Protein AF-A0A7W1AHQ3-F1 (afdb_monomer)

Sequence (186 aa):
MSALDTSSEERIEADLRAVEYELRADGRLAFATCEALRSDARFAGLEPALRFLRCTVFAADPDTPALPRRRRVQACRLMLLSLGAHTPAPRWTVLEIEQLVESAMAIAGAELSDLAQAQFALLGETTANITAAQESFLRELGRQIADKRRLGHSAEDFVWIAVRLADPLPTTSAQAFFAAHTLPPQ

Secondary structure (DSSP, 8-state):
--HHHHHHHHHHHHHHHHHHHHHHHHSS--HHHHHHHHT-GGGTT-HHHHHHTT---PPPPTTPPPPPHHHHHHHHHHHHHHTTTTSSS----HHHHHHHHHHHHTSTT--HHHHHHHHHHHHHH--SPPPHHHHHHHHHHHHHHHHHHHTT--SGGGHHHHHHHHSSSPPPHHHHHHHHHHSPP-

pLDDT: mean 87.11, std 10.53, range [49.38, 98.0]

Mean predicted aligned error: 5.71 Å

Foldseek 3Di:
DDPVVVVLVVVVVVLLVVLLVCLLVPLADDLVSLVVLQVDPSCQLLQLLSVLSVRDHDDHDPPDAADDLVVLLSSLLSSCSSQVLLHLAGNDDLVNLVSSQVSSVSRRNHDLLSNVVSSLVSQQVDQDDHDPNSLVVLLSNLQVLQVVCVVPNDLVSCVVLVVVVVDPPDGHPSSVSSCVSNHDDD

Nearest PDB structures (foldseek):
  3woz-assembly1_A  TM=2.871E-01  e=1.950E+00  Mus musculus
  6ux2-assembly1_A  TM=1.573E-01  e=7.210E+00  Homo sapiens

Solvent-accessible surface area (backbone atoms only — not comparable to full-atom values): 10375 Å² total; per-residue (Å²): 141,58,78,70,59,57,56,52,51,54,48,52,50,53,53,53,48,53,53,45,52,41,18,70,74,68,35,46,69,54,71,68,58,37,53,55,55,67,73,35,76,90,50,68,46,41,35,37,42,40,42,73,60,66,27,90,61,69,83,71,64,88,83,46,68,62,50,59,65,71,58,51,19,50,45,32,32,47,53,39,29,42,29,28,65,79,44,68,65,42,58,80,51,73,66,56,50,51,52,48,54,52,24,46,57,62,23,32,70,49,52,79,44,31,47,53,50,23,52,44,52,48,31,66,74,46,88,70,82,76,35,74,56,32,50,53,50,39,45,53,52,15,42,53,52,36,54,54,31,76,76,76,49,67,73,73,66,50,48,64,57,60,54,54,70,69,40,92,63,88,74,36,73,52,34,55,56,35,46,67,38,45,47,76,87,129

Structure (mmCIF, N/CA/C/O backbone):
data_AF-A0A7W1AHQ3-F1
#
_entry.id   AF-A0A7W1AHQ3-F1
#
loop_
_atom_site.group_PDB
_atom_site.id
_atom_site.type_symbol
_atom_site.label_atom_id
_atom_s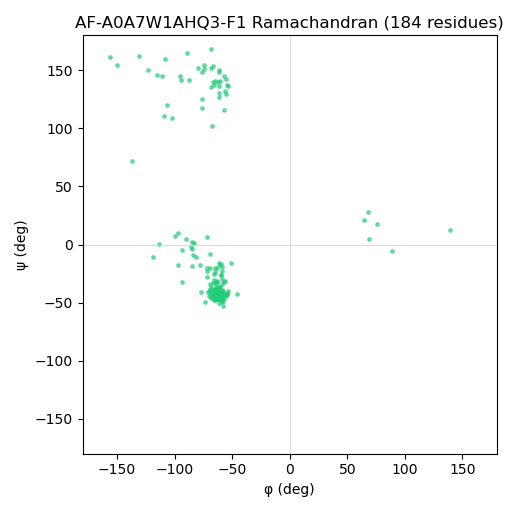ite.label_alt_id
_atom_site.label_comp_id
_atom_site.label_asym_id
_atom_site.label_entity_id
_atom_site.label_seq_id
_atom_site.pdbx_PDB_ins_code
_atom_site.Cartn_x
_atom_site.Cartn_y
_atom_site.Cartn_z
_atom_site.occupancy
_atom_site.B_iso_or_equiv
_atom_site.auth_seq_id
_atom_site.auth_comp_id
_atom_site.auth_asym_id
_atom_site.auth_atom_id
_atom_site.pdbx_PDB_model_num
ATOM 1 N N . MET A 1 1 ? 1.841 11.154 -30.915 1.00 50.03 1 MET A N 1
ATOM 2 C CA . MET A 1 1 ? 1.738 10.443 -29.623 1.00 50.03 1 MET A CA 1
ATOM 3 C C . MET A 1 1 ? 0.447 9.659 -29.672 1.00 50.03 1 MET A C 1
ATOM 5 O O . MET A 1 1 ? -0.594 10.251 -29.913 1.00 50.03 1 MET A O 1
ATOM 9 N N . SER A 1 2 ? 0.587 8.342 -29.757 1.00 49.38 2 SER A N 1
ATOM 10 C CA . SER A 1 2 ? -0.193 7.464 -30.638 1.00 49.38 2 SER A CA 1
ATOM 11 C C . SER A 1 2 ? -1.139 6.584 -29.827 1.00 49.38 2 SER A C 1
ATOM 13 O O . SER A 1 2 ? -0.747 6.125 -28.762 1.00 49.38 2 SER A O 1
ATOM 15 N N . ALA A 1 3 ? -2.334 6.291 -30.345 1.00 55.62 3 ALA A N 1
ATOM 16 C CA . ALA A 1 3 ? -3.357 5.439 -29.719 1.00 55.62 3 ALA A CA 1
ATOM 17 C C . ALA A 1 3 ? -2.857 4.051 -29.237 1.00 55.62 3 ALA A C 1
ATOM 19 O O . ALA A 1 3 ? -3.516 3.393 -28.438 1.00 55.62 3 ALA A O 1
ATOM 20 N N . LEU A 1 4 ? -1.678 3.619 -29.700 1.00 55.50 4 LEU A N 1
ATOM 21 C CA . LEU A 1 4 ? -0.968 2.422 -29.238 1.00 55.50 4 LEU A CA 1
ATOM 22 C C . LEU A 1 4 ? -0.482 2.511 -27.778 1.00 55.50 4 LEU A C 1
ATOM 24 O O . LEU A 1 4 ? -0.420 1.487 -27.105 1.00 55.50 4 LEU A O 1
ATOM 28 N N . ASP A 1 5 ? -0.159 3.708 -27.288 1.00 61.53 5 ASP A N 1
ATOM 29 C CA . ASP A 1 5 ? 0.365 3.920 -25.930 1.00 61.53 5 ASP A CA 1
ATOM 30 C C . ASP A 1 5 ? -0.762 3.831 -24.885 1.00 61.53 5 ASP A C 1
ATOM 32 O O . ASP A 1 5 ? -0.660 3.127 -23.882 1.00 61.53 5 ASP A O 1
ATOM 36 N N . THR A 1 6 ? -1.921 4.414 -25.209 1.00 66.50 6 THR A N 1
ATOM 37 C CA . THR A 1 6 ? -3.134 4.377 -24.375 1.00 66.50 6 THR A CA 1
ATOM 38 C C . THR A 1 6 ? -3.642 2.951 -24.157 1.00 66.50 6 THR A C 1
ATOM 40 O O . THR A 1 6 ? -3.976 2.578 -23.036 1.00 66.50 6 THR A O 1
ATOM 43 N N . SER A 1 7 ? -3.618 2.110 -25.197 1.00 75.88 7 SER A N 1
ATOM 44 C CA . SER A 1 7 ? -4.029 0.704 -25.080 1.00 75.88 7 SER A CA 1
ATOM 45 C C . SER A 1 7 ? -3.105 -0.109 -24.163 1.00 75.88 7 SER A C 1
ATOM 47 O O . SER A 1 7 ? -3.558 -1.028 -23.480 1.00 75.88 7 SER A O 1
ATOM 49 N N . SER A 1 8 ? -1.811 0.218 -24.118 1.00 79.06 8 SER A N 1
ATOM 50 C CA . SER A 1 8 ? -0.860 -0.445 -23.220 1.00 79.06 8 SER A CA 1
ATOM 51 C C . SER A 1 8 ? -1.112 -0.060 -21.761 1.00 79.06 8 SER A C 1
ATOM 53 O O . SER A 1 8 ? -1.159 -0.937 -20.894 1.00 79.06 8 SER A O 1
ATOM 55 N N . GLU A 1 9 ? -1.341 1.228 -21.491 1.00 80.25 9 GLU A N 1
ATOM 56 C CA . GLU A 1 9 ? -1.636 1.728 -20.144 1.00 80.25 9 GLU A CA 1
ATOM 57 C C . GLU A 1 9 ? -2.961 1.196 -19.594 1.00 80.25 9 GLU A C 1
ATOM 59 O O . GLU A 1 9 ? -2.995 0.708 -18.465 1.00 80.25 9 GLU A O 1
ATOM 64 N N . GLU A 1 10 ? -4.026 1.195 -20.397 1.00 84.19 10 GLU A N 1
ATOM 65 C CA . GLU A 1 10 ? -5.325 0.634 -20.006 1.00 84.19 10 GLU A CA 1
ATOM 66 C C . GLU A 1 10 ? -5.220 -0.849 -19.636 1.00 84.19 10 GLU A C 1
ATOM 68 O O . GLU A 1 10 ? -5.830 -1.301 -18.664 1.00 84.19 10 GLU A O 1
ATOM 73 N N . ARG A 1 11 ? -4.402 -1.610 -20.372 1.00 86.12 11 ARG A N 1
ATOM 74 C CA . ARG A 1 11 ? -4.152 -3.021 -20.062 1.00 86.12 11 ARG A CA 1
ATOM 75 C C . ARG A 1 11 ? -3.390 -3.183 -18.751 1.00 86.12 11 ARG A C 1
ATOM 77 O O . ARG A 1 11 ? -3.770 -4.028 -17.954 1.00 86.12 11 ARG A O 1
ATOM 84 N N . ILE A 1 12 ? -2.361 -2.371 -18.502 1.00 86.00 12 ILE A N 1
ATOM 85 C CA . ILE A 1 12 ? -1.621 -2.400 -17.226 1.00 86.00 12 ILE A CA 1
ATOM 86 C C . ILE A 1 12 ? -2.562 -2.080 -16.061 1.00 86.00 12 ILE A C 1
ATOM 88 O O . ILE A 1 12 ? -2.511 -2.735 -15.025 1.00 86.00 12 ILE A O 1
ATOM 92 N N . GLU A 1 13 ? -3.447 -1.097 -16.221 1.00 86.50 13 GLU A N 1
ATOM 93 C CA . GLU A 1 13 ? -4.438 -0.774 -15.197 1.00 86.50 13 GLU A CA 1
ATOM 94 C C . GLU A 1 13 ? -5.419 -1.917 -14.946 1.00 86.50 13 GLU A C 1
ATOM 96 O O . GLU A 1 13 ? -5.738 -2.197 -13.791 1.00 86.50 13 GLU A O 1
ATOM 101 N N . ALA A 1 14 ? -5.900 -2.574 -16.002 1.00 88.38 14 ALA A N 1
ATOM 102 C CA . ALA A 1 14 ? -6.777 -3.731 -15.874 1.00 88.38 14 ALA A CA 1
ATOM 103 C C . ALA A 1 14 ? -6.083 -4.878 -15.121 1.00 88.38 14 ALA A C 1
ATOM 105 O O . ALA A 1 14 ? -6.665 -5.434 -14.188 1.00 88.38 14 ALA A O 1
ATOM 106 N N . ASP A 1 15 ? -4.823 -5.163 -15.460 1.00 90.31 15 ASP A N 1
ATOM 107 C CA . ASP A 1 15 ? -4.014 -6.183 -14.792 1.00 90.31 15 ASP A CA 1
ATOM 108 C C . ASP A 1 15 ? -3.813 -5.832 -13.306 1.00 90.31 15 ASP A C 1
ATOM 110 O O . ASP A 1 15 ? -4.085 -6.647 -12.427 1.00 90.31 15 ASP A O 1
ATOM 114 N N . LEU A 1 16 ? -3.448 -4.584 -12.985 1.00 90.62 16 LEU A N 1
ATOM 115 C CA . LEU A 1 16 ? -3.286 -4.123 -11.598 1.00 90.62 16 LEU A CA 1
ATOM 116 C C . LEU A 1 16 ? -4.594 -4.166 -10.793 1.00 90.62 16 LEU A C 1
ATOM 118 O O . LEU A 1 16 ? -4.555 -4.413 -9.587 1.00 90.62 16 LEU A O 1
ATOM 122 N N . ARG A 1 17 ? -5.753 -3.954 -11.429 1.00 92.31 17 ARG A N 1
ATOM 123 C CA . ARG A 1 17 ? -7.063 -4.122 -10.777 1.00 92.31 17 ARG A CA 1
ATOM 124 C C . ARG A 1 17 ? -7.366 -5.585 -10.473 1.00 92.31 17 ARG A C 1
ATOM 126 O O . ARG A 1 17 ? -7.921 -5.863 -9.413 1.00 92.31 17 ARG A O 1
ATOM 133 N N . ALA A 1 18 ? -7.004 -6.508 -11.363 1.00 92.75 18 ALA A N 1
ATOM 134 C CA . ALA A 1 18 ? -7.156 -7.940 -11.112 1.00 92.75 18 ALA A CA 1
ATOM 135 C C . ALA A 1 18 ? -6.288 -8.390 -9.925 1.00 92.75 18 ALA A C 1
ATOM 137 O O . ALA A 1 18 ? -6.771 -9.084 -9.033 1.00 92.75 18 ALA A O 1
ATOM 138 N N . VAL A 1 19 ? -5.046 -7.903 -9.860 1.00 95.50 19 VAL A N 1
ATOM 139 C CA . VAL A 1 19 ? -4.131 -8.128 -8.728 1.00 95.50 19 VAL A CA 1
ATOM 140 C C . VAL A 1 19 ? -4.705 -7.549 -7.430 1.00 95.50 19 VAL A C 1
ATOM 142 O O . VAL A 1 19 ? -4.710 -8.215 -6.398 1.00 95.50 19 VAL A O 1
ATOM 145 N N . GLU A 1 20 ? -5.235 -6.323 -7.464 1.00 96.81 20 GLU A N 1
ATOM 146 C CA . GLU A 1 20 ? -5.893 -5.713 -6.304 1.00 96.81 20 GLU A CA 1
ATOM 147 C C . GLU A 1 20 ? -7.106 -6.529 -5.828 1.00 96.81 20 GLU A C 1
ATOM 149 O O . GLU A 1 20 ? -7.274 -6.723 -4.623 1.00 96.81 20 GLU A O 1
ATOM 154 N N . TYR A 1 21 ? -7.935 -7.024 -6.750 1.00 95.94 21 TYR A N 1
ATOM 155 C CA . TYR A 1 21 ? -9.083 -7.868 -6.417 1.00 95.94 21 TYR A CA 1
ATOM 156 C C . TYR A 1 21 ? -8.653 -9.138 -5.674 1.00 95.94 21 TYR A C 1
ATOM 158 O O . TYR A 1 21 ? -9.220 -9.474 -4.635 1.00 95.94 21 TYR A O 1
ATOM 166 N N . GLU A 1 22 ? -7.615 -9.806 -6.167 1.00 96.62 22 GLU A N 1
ATOM 167 C CA . GLU A 1 22 ? -7.076 -11.016 -5.554 1.00 96.62 22 GLU A CA 1
ATOM 168 C C . GLU A 1 22 ? -6.507 -10.756 -4.150 1.00 96.62 22 GLU A C 1
ATOM 170 O O . GLU A 1 22 ? -6.819 -11.475 -3.202 1.00 96.62 22 GLU A O 1
ATOM 175 N N . LEU A 1 23 ? -5.752 -9.668 -3.969 1.00 96.94 23 LEU A N 1
ATOM 176 C CA . LEU A 1 23 ? -5.223 -9.291 -2.654 1.00 96.94 23 LEU A CA 1
ATOM 177 C C . LEU A 1 23 ? -6.318 -8.944 -1.648 1.00 96.94 23 LEU A C 1
ATOM 179 O O . LEU A 1 23 ? -6.167 -9.226 -0.462 1.00 96.94 23 LEU A O 1
ATOM 183 N N . ARG A 1 24 ? -7.422 -8.345 -2.096 1.00 95.75 24 ARG A N 1
ATOM 184 C CA . ARG A 1 24 ? -8.580 -8.093 -1.230 1.00 95.75 24 ARG A CA 1
ATOM 185 C C . ARG A 1 24 ? -9.282 -9.381 -0.816 1.00 95.75 24 ARG A C 1
ATOM 187 O O . ARG A 1 24 ? -9.762 -9.465 0.309 1.00 95.75 24 ARG A O 1
ATOM 194 N N . ALA A 1 25 ? -9.354 -10.360 -1.714 1.00 94.81 25 ALA A N 1
ATOM 195 C CA . ALA A 1 25 ? -10.001 -11.635 -1.437 1.00 94.81 25 ALA A CA 1
ATOM 196 C C . ALA A 1 25 ? -9.160 -12.511 -0.494 1.00 94.81 25 ALA A C 1
ATOM 198 O O . ALA A 1 25 ? -9.668 -12.988 0.519 1.00 94.81 25 ALA A O 1
ATOM 199 N N . ASP A 1 26 ? -7.871 -12.681 -0.800 1.00 93.38 26 ASP A N 1
ATOM 200 C CA . ASP A 1 26 ? -7.034 -13.719 -0.187 1.00 93.38 26 ASP A CA 1
ATOM 201 C C . ASP A 1 26 ? -5.829 -13.179 0.601 1.00 93.38 26 ASP A C 1
ATOM 203 O O . ASP A 1 26 ? -5.151 -13.937 1.303 1.00 93.38 26 ASP A O 1
ATOM 207 N N . GLY A 1 27 ? -5.521 -11.882 0.493 1.00 92.50 27 GLY A N 1
ATOM 208 C CA . GLY A 1 27 ? -4.333 -11.265 1.103 1.00 92.50 27 GLY A CA 1
ATOM 209 C C . GLY A 1 27 ? -3.005 -11.706 0.477 1.00 92.50 27 GLY A C 1
ATOM 210 O O . GLY A 1 27 ? -1.937 -11.351 0.970 1.00 92.50 27 GLY A O 1
ATOM 211 N N . ARG A 1 28 ? -3.048 -12.500 -0.595 1.00 94.00 28 ARG A N 1
ATOM 212 C CA . ARG A 1 28 ? -1.882 -13.043 -1.299 1.00 94.00 28 ARG A CA 1
ATOM 213 C C . ARG A 1 28 ? -2.207 -13.231 -2.772 1.00 94.00 28 ARG A C 1
ATOM 215 O O . ARG A 1 28 ? -3.362 -13.444 -3.114 1.00 94.00 28 AR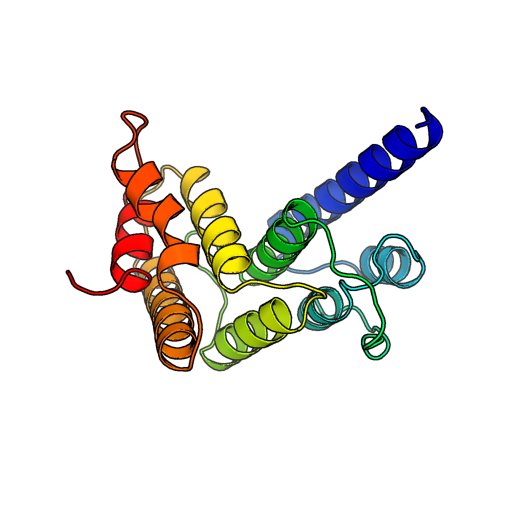G A O 1
ATOM 222 N N . LEU A 1 29 ? -1.179 -13.208 -3.610 1.00 94.94 29 LEU A N 1
ATOM 223 C CA . LEU A 1 29 ? -1.314 -13.523 -5.027 1.00 94.94 29 LEU A CA 1
ATOM 224 C C . LEU A 1 29 ? -1.172 -15.026 -5.262 1.00 94.94 29 LEU A C 1
ATOM 226 O O . LEU A 1 29 ? -0.337 -15.693 -4.643 1.00 94.94 29 LEU A O 1
ATOM 230 N N . ALA A 1 30 ? -1.967 -15.561 -6.180 1.00 94.50 30 ALA A N 1
ATOM 231 C CA . ALA A 1 30 ? -1.803 -16.894 -6.711 1.00 94.50 30 ALA A CA 1
ATOM 232 C C . ALA A 1 30 ? 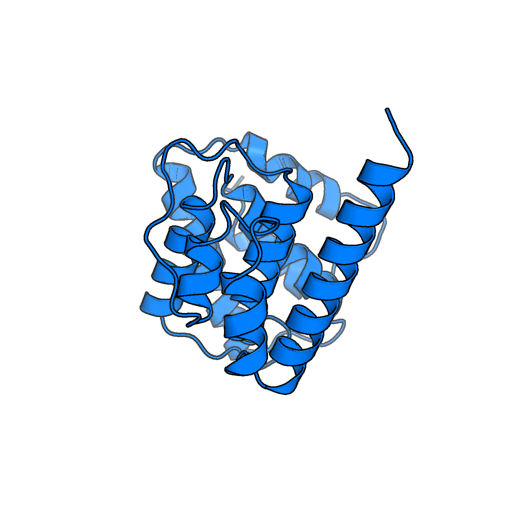-0.513 -16.973 -7.518 1.00 94.50 30 ALA A C 1
ATOM 234 O O . ALA A 1 30 ? -0.039 -16.010 -8.129 1.00 94.50 30 ALA A O 1
ATOM 235 N N . PHE A 1 31 ? 0.020 -18.189 -7.577 1.00 92.06 31 PHE A N 1
ATOM 236 C CA . PHE A 1 31 ? 1.210 -18.490 -8.356 1.00 92.06 31 PHE A CA 1
ATOM 237 C C . PHE A 1 31 ? 1.065 -18.058 -9.825 1.00 92.06 31 PHE A C 1
ATOM 239 O O . PHE A 1 31 ? 1.969 -17.432 -10.367 1.00 92.06 31 PHE A O 1
ATOM 246 N N . ALA A 1 32 ? -0.093 -18.318 -10.444 1.00 92.25 32 ALA A N 1
ATOM 247 C CA . ALA A 1 32 ? -0.358 -17.936 -11.832 1.00 92.25 32 ALA A CA 1
ATOM 248 C C . ALA A 1 32 ? -0.302 -16.413 -12.049 1.00 92.25 32 ALA A C 1
ATOM 250 O O . ALA A 1 32 ? 0.267 -15.960 -13.042 1.00 92.25 32 ALA A O 1
ATOM 251 N N . THR A 1 33 ? -0.831 -15.627 -11.106 1.00 93.81 33 THR A N 1
ATOM 252 C CA . THR A 1 33 ? -0.770 -14.160 -11.146 1.00 93.81 33 THR A CA 1
ATOM 253 C C . THR A 1 33 ? 0.674 -13.679 -11.036 1.00 93.81 33 THR A C 1
ATOM 255 O O . THR A 1 33 ? 1.121 -12.883 -11.859 1.00 93.81 33 THR A O 1
ATOM 258 N N . CYS A 1 34 ? 1.445 -14.211 -10.082 1.00 92.25 34 CYS A N 1
ATOM 259 C CA . CYS A 1 34 ? 2.864 -13.873 -9.949 1.00 92.25 34 CYS A CA 1
ATOM 260 C C . CYS A 1 34 ? 3.680 -14.226 -11.202 1.00 92.25 34 CYS A C 1
ATOM 262 O O . CYS A 1 34 ? 4.520 -13.432 -11.623 1.00 92.25 34 CYS A O 1
ATOM 264 N N . GLU A 1 35 ? 3.429 -15.382 -11.820 1.00 89.75 35 GLU A N 1
ATOM 265 C CA . GLU A 1 35 ? 4.107 -15.802 -13.051 1.00 89.75 35 GLU A CA 1
ATOM 266 C C . GLU A 1 35 ? 3.792 -14.886 -14.240 1.00 89.75 35 GLU A C 1
ATOM 268 O O . GLU A 1 35 ? 4.692 -14.544 -15.015 1.00 89.75 35 GLU A O 1
ATOM 273 N N . ALA A 1 36 ? 2.534 -14.451 -14.362 1.00 89.44 36 ALA A N 1
ATOM 274 C CA . ALA A 1 36 ? 2.109 -13.515 -15.397 1.00 89.44 36 ALA A CA 1
ATOM 275 C C . ALA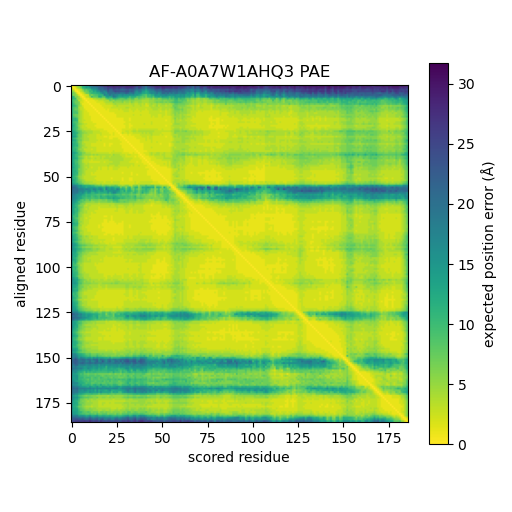 A 1 36 ? 2.783 -12.144 -15.228 1.00 89.44 36 ALA A C 1
ATOM 277 O O . ALA A 1 36 ? 3.349 -11.625 -16.187 1.00 89.44 36 ALA A O 1
ATOM 278 N N . LEU A 1 37 ? 2.793 -11.599 -14.005 1.00 89.12 37 LEU A N 1
ATOM 279 C CA . LEU A 1 37 ? 3.434 -10.313 -13.702 1.00 89.12 37 LEU A CA 1
ATOM 280 C C . LEU A 1 37 ? 4.951 -10.361 -13.926 1.00 89.12 37 LEU A C 1
ATOM 282 O O . LEU A 1 37 ? 5.519 -9.444 -14.511 1.00 89.12 37 LEU A O 1
ATOM 286 N N . ARG A 1 38 ? 5.606 -11.447 -13.496 1.00 84.69 38 ARG A N 1
ATOM 287 C CA . ARG A 1 38 ? 7.057 -11.657 -13.641 1.00 84.69 38 ARG A CA 1
ATOM 288 C C . ARG A 1 38 ? 7.513 -11.673 -15.095 1.00 84.69 38 ARG A C 1
ATOM 290 O O . ARG A 1 38 ? 8.626 -11.250 -15.394 1.00 84.69 38 ARG A O 1
ATOM 297 N N . SER A 1 39 ? 6.697 -12.238 -15.976 1.00 84.38 39 SER A N 1
ATOM 298 C CA . SER A 1 39 ? 7.065 -12.452 -17.379 1.00 84.38 39 SER A CA 1
ATOM 299 C C . SER A 1 39 ? 6.802 -11.225 -18.254 1.00 84.38 39 SER A C 1
ATOM 301 O O . SER A 1 39 ? 7.122 -11.237 -19.442 1.00 84.38 39 SER A O 1
ATOM 303 N N . ASP A 1 40 ? 6.213 -10.173 -17.686 1.00 87.88 40 ASP A N 1
ATOM 304 C CA . ASP A 1 40 ? 5.735 -9.019 -18.425 1.00 87.88 40 ASP A CA 1
ATOM 305 C C . ASP A 1 40 ? 6.596 -7.776 -18.160 1.00 87.88 40 ASP A C 1
ATOM 307 O O . ASP A 1 40 ? 6.566 -7.163 -17.092 1.00 87.88 40 ASP A O 1
ATOM 311 N N . ALA A 1 41 ? 7.339 -7.369 -19.192 1.00 86.81 41 ALA A N 1
ATOM 312 C CA . ALA A 1 41 ? 8.245 -6.223 -19.160 1.00 86.81 41 ALA A CA 1
ATOM 313 C C . ALA A 1 41 ? 7.551 -4.888 -18.827 1.00 86.81 41 ALA A C 1
ATOM 315 O O . ALA A 1 41 ? 8.218 -3.931 -18.439 1.00 86.81 41 ALA A O 1
ATOM 316 N N . ARG A 1 42 ? 6.217 -4.797 -18.937 1.00 86.94 42 ARG A N 1
ATOM 317 C CA . ARG A 1 42 ? 5.453 -3.595 -18.560 1.00 86.94 42 ARG A CA 1
ATOM 318 C C . ARG A 1 42 ? 5.519 -3.288 -17.060 1.00 86.94 42 ARG A C 1
ATOM 320 O O . ARG A 1 42 ? 5.262 -2.142 -16.679 1.00 86.94 42 ARG A O 1
ATOM 327 N N . PHE A 1 43 ? 5.859 -4.279 -16.233 1.00 87.62 43 PHE A N 1
ATOM 328 C CA . PHE A 1 43 ? 6.024 -4.145 -14.781 1.00 87.62 43 PHE A CA 1
ATOM 329 C C . PHE A 1 43 ? 7.485 -3.954 -14.345 1.00 87.62 43 PHE A C 1
ATOM 331 O O . PHE A 1 43 ? 7.759 -3.991 -13.146 1.00 87.62 43 PHE A O 1
ATOM 338 N N . ALA A 1 44 ? 8.409 -3.719 -15.285 1.00 88.00 44 ALA A N 1
ATOM 339 C CA . ALA A 1 44 ? 9.789 -3.374 -14.955 1.00 88.00 44 ALA A CA 1
ATOM 340 C C . ALA A 1 44 ? 9.845 -2.173 -13.989 1.00 88.00 44 ALA A C 1
ATOM 342 O O . ALA A 1 44 ? 9.096 -1.205 -14.145 1.00 88.00 44 ALA A O 1
ATOM 343 N N . GLY A 1 45 ? 10.702 -2.250 -12.971 1.00 88.44 45 GLY A N 1
ATOM 344 C CA . GLY A 1 45 ? 10.832 -1.253 -11.900 1.00 88.44 45 GLY A CA 1
ATOM 345 C C . GLY A 1 45 ? 9.915 -1.479 -10.695 1.00 88.44 45 GLY A C 1
ATOM 346 O O . GLY A 1 45 ? 10.025 -0.759 -9.699 1.00 88.44 45 GLY A O 1
ATOM 347 N N . LEU A 1 46 ? 9.009 -2.463 -10.763 1.00 90.81 46 LEU A N 1
ATOM 348 C CA . LEU A 1 46 ? 8.155 -2.889 -9.647 1.00 90.81 46 LEU A CA 1
ATOM 349 C C . LEU A 1 46 ? 8.669 -4.151 -8.944 1.00 90.81 46 LEU A C 1
ATOM 351 O O . LEU A 1 46 ? 7.993 -4.674 -8.057 1.00 90.81 46 LEU A O 1
ATOM 355 N N . GLU A 1 47 ? 9.860 -4.641 -9.286 1.00 91.81 47 GLU A N 1
ATOM 356 C CA . GLU A 1 47 ? 10.453 -5.849 -8.706 1.00 91.81 47 GLU A CA 1
ATOM 357 C C . GLU A 1 47 ? 10.503 -5.811 -7.170 1.00 91.81 47 GLU A C 1
ATOM 359 O O . GLU A 1 47 ? 10.195 -6.832 -6.554 1.00 91.81 47 GLU A O 1
ATOM 364 N N . PRO A 1 48 ? 10.826 -4.684 -6.501 1.00 93.44 48 PRO A N 1
ATOM 365 C CA . PRO A 1 48 ? 10.765 -4.618 -5.043 1.00 93.44 48 PRO A CA 1
ATOM 366 C C . PRO A 1 48 ? 9.367 -4.904 -4.488 1.00 93.44 48 PRO A C 1
ATOM 368 O O . PRO A 1 48 ? 9.228 -5.696 -3.556 1.00 93.44 48 PRO A O 1
ATOM 371 N N . ALA A 1 49 ? 8.327 -4.336 -5.104 1.00 94.44 49 ALA A N 1
ATOM 372 C CA . ALA A 1 49 ? 6.947 -4.571 -4.695 1.00 94.44 49 ALA A CA 1
ATOM 373 C C . ALA A 1 49 ? 6.506 -6.011 -4.978 1.00 94.44 49 ALA A C 1
ATOM 375 O O . ALA A 1 49 ? 5.914 -6.659 -4.119 1.00 94.44 49 ALA A O 1
ATOM 376 N N . LEU A 1 50 ? 6.846 -6.549 -6.151 1.00 93.00 50 LEU A N 1
ATOM 377 C CA . LEU A 1 50 ? 6.544 -7.937 -6.502 1.00 93.00 50 LEU A CA 1
ATOM 378 C C . LEU A 1 50 ? 7.242 -8.925 -5.555 1.00 93.00 50 LEU A C 1
ATOM 380 O O . LEU A 1 50 ? 6.633 -9.913 -5.147 1.00 93.00 50 LEU A O 1
ATOM 384 N N . ARG A 1 51 ? 8.479 -8.633 -5.138 1.00 93.06 51 ARG A N 1
ATOM 385 C CA . ARG A 1 51 ? 9.207 -9.428 -4.141 1.00 93.06 51 ARG A CA 1
ATOM 386 C C . ARG A 1 51 ? 8.522 -9.394 -2.779 1.00 93.06 51 ARG A C 1
ATOM 388 O O . ARG A 1 51 ? 8.369 -10.448 -2.166 1.00 93.06 51 ARG A O 1
ATOM 395 N N . PHE A 1 52 ? 8.084 -8.219 -2.323 1.00 94.94 52 PHE A N 1
ATOM 396 C CA . PHE A 1 52 ? 7.310 -8.084 -1.085 1.00 94.94 52 PHE A CA 1
ATOM 397 C C . PHE A 1 52 ? 6.016 -8.912 -1.139 1.00 94.94 52 PHE A C 1
ATOM 399 O O . PHE A 1 52 ? 5.692 -9.643 -0.204 1.00 94.94 52 PHE A O 1
ATOM 406 N N . LEU A 1 53 ? 5.336 -8.893 -2.288 1.00 94.81 53 LEU A N 1
ATOM 407 C CA . LEU A 1 53 ? 4.144 -9.699 -2.578 1.00 94.81 53 LEU A CA 1
ATOM 408 C C . LEU A 1 53 ? 4.440 -11.1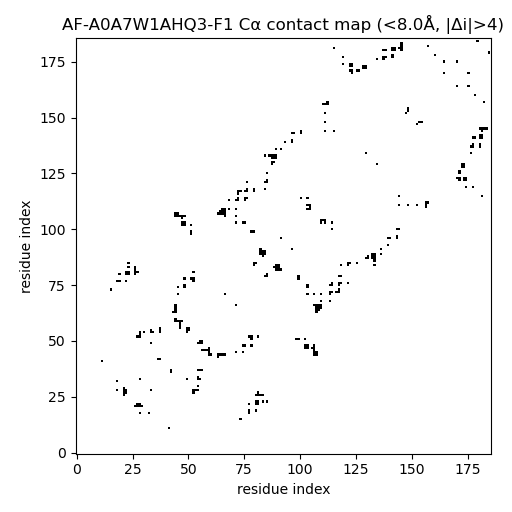98 -2.776 1.00 94.81 53 LEU A C 1
ATOM 410 O O . LEU A 1 53 ? 3.535 -11.968 -3.098 1.00 94.81 53 LEU A O 1
ATOM 414 N N . ARG A 1 54 ? 5.687 -11.629 -2.540 1.00 93.06 54 ARG A N 1
ATOM 415 C CA . ARG A 1 54 ? 6.175 -13.014 -2.638 1.00 93.06 54 ARG A CA 1
ATOM 416 C C . ARG A 1 54 ? 6.134 -13.596 -4.050 1.00 93.06 54 ARG A C 1
ATOM 418 O O . ARG A 1 54 ? 6.197 -14.815 -4.210 1.00 93.06 54 ARG A O 1
ATOM 425 N N . CYS A 1 55 ? 6.104 -12.749 -5.073 1.00 90.69 55 CYS A N 1
ATOM 426 C CA . CYS A 1 55 ? 6.415 -13.180 -6.423 1.00 90.69 55 CYS A CA 1
ATOM 427 C C . CYS A 1 55 ? 7.934 -13.347 -6.540 1.00 90.69 55 CYS A C 1
ATOM 429 O O . CYS A 1 55 ? 8.707 -12.436 -6.233 1.00 90.69 55 CYS A O 1
ATOM 431 N N . THR A 1 56 ? 8.388 -14.524 -6.964 1.00 80.69 56 THR A N 1
ATOM 432 C CA . THR A 1 56 ? 9.810 -14.785 -7.202 1.00 80.69 56 THR A CA 1
ATOM 433 C C . THR A 1 56 ? 10.285 -13.956 -8.390 1.00 80.69 56 THR A C 1
ATOM 435 O O . THR A 1 56 ? 10.020 -14.308 -9.535 1.00 80.69 56 THR A O 1
ATOM 438 N N . VAL A 1 57 ? 10.975 -12.849 -8.126 1.00 77.06 57 VAL A N 1
ATOM 439 C CA . VAL A 1 57 ? 11.492 -11.934 -9.154 1.00 77.06 57 VAL A CA 1
ATOM 440 C C . VAL A 1 57 ? 13.000 -11.752 -9.023 1.00 77.06 57 VAL A C 1
ATOM 442 O O . VAL A 1 57 ? 13.559 -11.833 -7.924 1.00 77.06 57 VAL A O 1
ATOM 445 N N . PHE A 1 58 ? 13.660 -11.498 -10.154 1.00 64.81 58 PHE A N 1
ATOM 446 C CA . PHE A 1 58 ? 15.086 -11.172 -10.195 1.00 64.81 58 PHE A CA 1
ATOM 447 C C . PHE A 1 58 ? 15.358 -9.798 -9.556 1.00 64.81 58 PHE A C 1
ATOM 449 O O . PHE A 1 58 ? 14.433 -9.066 -9.193 1.00 64.81 58 PHE A O 1
ATOM 456 N N . ALA A 1 59 ? 16.633 -9.488 -9.306 1.00 66.12 59 ALA A N 1
ATOM 457 C CA . ALA A 1 59 ? 17.031 -8.209 -8.721 1.00 66.12 59 ALA A CA 1
ATOM 458 C C . ALA A 1 59 ? 16.539 -7.039 -9.590 1.00 66.12 59 ALA A C 1
ATOM 460 O O . ALA A 1 59 ? 16.486 -7.165 -10.811 1.00 66.12 59 ALA A O 1
ATOM 461 N N . ALA A 1 60 ? 16.166 -5.930 -8.945 1.00 68.31 60 ALA A N 1
ATOM 462 C CA . ALA A 1 60 ? 15.800 -4.711 -9.659 1.00 68.31 60 ALA A CA 1
ATOM 463 C C . ALA A 1 60 ? 17.007 -4.227 -10.474 1.00 68.31 60 ALA A C 1
ATOM 465 O O . ALA A 1 60 ? 18.130 -4.236 -9.963 1.00 68.31 60 ALA A O 1
ATOM 466 N N . ASP A 1 61 ? 16.774 -3.824 -11.720 1.00 76.06 61 ASP A N 1
ATOM 467 C CA . ASP A 1 61 ? 17.805 -3.194 -12.538 1.00 76.06 61 ASP A CA 1
ATOM 468 C C . ASP A 1 61 ? 17.982 -1.737 -12.061 1.00 76.06 61 ASP A C 1
ATOM 470 O O . ASP A 1 61 ? 17.012 -0.969 -12.114 1.00 76.06 61 ASP A O 1
ATOM 474 N N . PRO A 1 62 ? 19.171 -1.346 -11.555 1.00 69.88 62 PRO A N 1
ATOM 475 C CA . PRO A 1 62 ? 19.415 0.005 -11.049 1.00 69.88 62 PRO A CA 1
ATOM 476 C C . PRO A 1 62 ? 19.278 1.089 -12.126 1.00 69.88 62 PRO A C 1
ATOM 478 O O . PRO A 1 62 ? 19.047 2.244 -11.775 1.00 69.88 62 PRO A O 1
ATOM 481 N N . ASP A 1 63 ? 19.369 0.726 -13.408 1.00 80.94 63 ASP A N 1
ATOM 482 C CA . ASP A 1 63 ? 19.232 1.649 -14.536 1.00 80.94 63 ASP A CA 1
ATOM 483 C C . ASP A 1 63 ? 17.775 1.776 -15.023 1.00 80.94 63 ASP A C 1
ATOM 485 O O . ASP A 1 63 ? 17.492 2.466 -16.008 1.00 80.94 63 ASP A O 1
ATOM 489 N N . THR A 1 64 ? 16.819 1.144 -14.326 1.00 82.75 64 THR A N 1
ATOM 490 C CA . THR A 1 64 ? 15.395 1.259 -14.660 1.00 82.75 64 THR A CA 1
ATOM 491 C C . THR A 1 64 ? 14.935 2.715 -14.528 1.00 82.75 64 THR A C 1
ATOM 493 O O . THR A 1 64 ? 15.094 3.320 -13.462 1.00 82.75 64 THR A O 1
ATOM 496 N N . PRO A 1 65 ? 14.311 3.301 -15.568 1.00 87.06 65 PRO A N 1
ATOM 497 C CA . PRO A 1 65 ? 13.814 4.667 -15.497 1.00 87.06 65 PRO A CA 1
ATOM 498 C C . PRO A 1 65 ? 12.742 4.819 -14.413 1.00 87.06 65 PRO A C 1
ATOM 500 O O . PRO A 1 65 ? 11.970 3.901 -14.130 1.00 87.06 65 PRO A O 1
ATOM 503 N N . ALA A 1 66 ? 12.664 6.020 -13.836 1.00 89.62 66 ALA A N 1
ATOM 504 C CA . ALA A 1 66 ? 11.670 6.345 -12.823 1.00 89.62 66 ALA A CA 1
ATOM 505 C C . ALA A 1 66 ? 10.246 6.070 -13.330 1.00 89.62 66 ALA A C 1
ATOM 507 O O . ALA A 1 66 ? 9.838 6.545 -14.394 1.00 89.62 66 ALA A O 1
ATOM 508 N N . LEU A 1 67 ? 9.471 5.332 -12.536 1.00 90.75 67 LEU A N 1
ATOM 509 C CA . LEU A 1 67 ? 8.087 5.034 -12.870 1.00 90.75 67 LEU A CA 1
ATOM 510 C C . LEU A 1 67 ? 7.191 6.255 -12.623 1.00 90.75 67 LEU A C 1
ATOM 512 O O . LEU A 1 67 ? 7.419 7.005 -11.666 1.00 90.75 67 LEU A O 1
ATOM 516 N N . PRO A 1 68 ? 6.113 6.434 -13.412 1.00 92.06 68 PRO A N 1
ATOM 517 C CA . PRO A 1 68 ? 5.105 7.446 -13.127 1.00 92.06 68 PRO A CA 1
ATOM 518 C C . PRO A 1 68 ? 4.549 7.288 -11.708 1.00 92.06 68 PRO A C 1
ATOM 520 O O . PRO A 1 68 ? 4.208 6.174 -11.299 1.00 92.06 68 PRO A O 1
ATOM 523 N N . ARG A 1 69 ? 4.377 8.404 -10.984 1.00 92.25 69 ARG A N 1
ATOM 524 C CA . ARG A 1 69 ? 3.886 8.434 -9.590 1.00 92.25 69 ARG A CA 1
ATOM 525 C C . ARG A 1 69 ? 2.661 7.548 -9.366 1.00 92.25 69 ARG A C 1
ATOM 527 O O . ARG A 1 69 ? 2.612 6.781 -8.412 1.00 92.25 69 ARG A O 1
ATOM 534 N N . ARG A 1 70 ? 1.701 7.576 -10.297 1.00 92.25 70 ARG A N 1
ATOM 535 C CA . ARG A 1 70 ? 0.490 6.744 -10.247 1.00 92.25 70 ARG A CA 1
ATOM 536 C C . ARG A 1 70 ? 0.796 5.245 -10.117 1.00 92.25 70 ARG A C 1
ATOM 538 O O . ARG A 1 70 ? 0.137 4.570 -9.333 1.00 92.25 70 ARG A O 1
ATOM 545 N N . ARG A 1 71 ? 1.798 4.726 -10.839 1.00 92.06 71 ARG A N 1
ATOM 546 C CA . ARG A 1 71 ? 2.205 3.312 -10.749 1.00 92.06 71 ARG A CA 1
ATOM 547 C C . ARG A 1 71 ? 2.883 3.003 -9.419 1.00 92.06 71 ARG A C 1
ATOM 549 O O . ARG A 1 71 ? 2.600 1.963 -8.836 1.00 92.06 71 ARG A O 1
ATOM 556 N N . ARG A 1 72 ? 3.721 3.911 -8.914 1.00 94.50 72 ARG A N 1
ATOM 557 C CA . ARG A 1 72 ? 4.407 3.746 -7.620 1.00 94.50 72 ARG A CA 1
ATOM 558 C C . ARG A 1 72 ? 3.418 3.723 -6.454 1.00 94.50 72 ARG A C 1
ATOM 560 O O . ARG A 1 72 ? 3.473 2.821 -5.621 1.00 94.50 72 ARG A O 1
ATOM 567 N N . VAL A 1 73 ? 2.447 4.641 -6.454 1.00 95.81 73 VAL A N 1
ATOM 568 C CA . VAL A 1 73 ? 1.335 4.662 -5.486 1.00 95.81 73 VAL A CA 1
ATOM 569 C C . VAL A 1 73 ? 0.506 3.379 -5.581 1.00 95.81 73 VAL A C 1
ATOM 571 O O . VAL A 1 73 ? 0.204 2.773 -4.555 1.00 95.81 73 VAL A O 1
ATOM 574 N N . GLN A 1 74 ? 0.173 2.917 -6.792 1.00 95.62 74 GLN A N 1
ATOM 575 C CA . GLN A 1 74 ? -0.567 1.664 -6.964 1.00 95.62 74 GLN A CA 1
ATOM 576 C C . GLN A 1 74 ? 0.231 0.460 -6.443 1.00 95.62 74 GLN A C 1
ATOM 578 O O . GLN A 1 74 ? -0.332 -0.394 -5.769 1.00 95.62 74 GLN A O 1
ATOM 583 N N . ALA A 1 75 ? 1.542 0.398 -6.670 1.00 95.75 75 ALA A N 1
ATOM 584 C CA . ALA A 1 75 ? 2.384 -0.668 -6.133 1.00 95.75 75 ALA A CA 1
ATOM 585 C C . ALA A 1 75 ? 2.431 -0.657 -4.595 1.00 95.75 75 ALA A C 1
ATOM 587 O O . ALA A 1 75 ? 2.251 -1.702 -3.968 1.00 95.75 75 ALA A O 1
ATOM 588 N N . CYS A 1 76 ? 2.574 0.524 -3.981 1.00 97.88 76 CYS A N 1
ATOM 589 C CA . CYS A 1 76 ? 2.468 0.685 -2.528 1.00 97.88 76 CYS A CA 1
ATOM 590 C C . CYS A 1 76 ? 1.116 0.193 -2.005 1.00 97.88 76 CYS A C 1
ATOM 592 O O . CYS A 1 76 ? 1.047 -0.522 -1.007 1.00 97.88 76 CYS A O 1
ATOM 594 N N . ARG A 1 77 ? 0.035 0.528 -2.714 1.00 97.75 77 ARG A N 1
ATOM 595 C CA . ARG A 1 77 ? -1.319 0.081 -2.388 1.00 97.75 77 ARG A CA 1
ATOM 596 C C . ARG A 1 77 ? -1.437 -1.441 -2.414 1.00 97.75 77 ARG A C 1
ATOM 598 O O . ARG A 1 77 ? -1.996 -1.996 -1.477 1.00 97.75 77 ARG A O 1
ATOM 605 N N . LEU A 1 78 ? -0.897 -2.120 -3.426 1.00 97.75 78 LEU A N 1
ATOM 606 C CA . LEU A 1 78 ? -0.915 -3.586 -3.485 1.00 97.75 78 LEU A CA 1
ATOM 607 C C . LEU A 1 78 ? -0.186 -4.206 -2.280 1.00 97.75 78 LEU A C 1
ATOM 609 O O . LEU A 1 78 ? -0.734 -5.081 -1.616 1.00 97.75 78 LEU A O 1
ATOM 613 N N . MET A 1 79 ? 0.998 -3.707 -1.923 1.00 98.00 79 MET A N 1
ATOM 614 C CA . MET A 1 79 ? 1.720 -4.193 -0.737 1.00 98.00 79 MET A CA 1
ATOM 615 C C . MET A 1 79 ? 0.944 -3.952 0.572 1.00 98.00 79 MET A C 1
ATOM 617 O O . MET A 1 79 ? 0.889 -4.816 1.445 1.00 98.00 79 MET A O 1
ATOM 621 N N . LEU A 1 80 ? 0.273 -2.807 0.707 1.00 97.94 80 LEU A N 1
ATOM 622 C CA . LEU A 1 80 ? -0.605 -2.535 1.849 1.00 97.94 80 LEU A CA 1
ATOM 623 C C . LEU A 1 80 ? -1.806 -3.492 1.895 1.00 97.94 80 LEU A C 1
ATOM 625 O O . LEU A 1 80 ? -2.205 -3.954 2.967 1.00 97.94 80 LEU A O 1
ATOM 629 N N . LEU A 1 81 ? -2.380 -3.823 0.736 1.00 97.56 81 LEU A N 1
ATOM 630 C CA . LEU A 1 81 ? -3.485 -4.773 0.641 1.00 97.56 81 LEU A CA 1
ATOM 631 C C . LEU A 1 81 ? -3.072 -6.183 1.073 1.00 97.56 81 LEU A C 1
ATOM 633 O O . LEU A 1 81 ? -3.863 -6.823 1.764 1.00 97.56 81 LEU A O 1
ATOM 637 N N . SER A 1 82 ? -1.852 -6.641 0.764 1.00 97.25 82 SER A N 1
ATOM 638 C CA . SER A 1 82 ? -1.375 -7.954 1.236 1.00 97.25 82 SER A CA 1
ATOM 639 C C . SER A 1 82 ? -1.215 -8.029 2.757 1.00 97.25 82 SER A C 1
ATOM 641 O O . SER A 1 82 ? -1.339 -9.103 3.337 1.00 97.25 82 SER A O 1
ATOM 643 N N . LEU A 1 83 ? -1.006 -6.888 3.425 1.00 96.88 83 LEU A N 1
ATOM 644 C CA . LEU A 1 83 ? -1.035 -6.794 4.891 1.00 96.88 83 LEU A CA 1
ATOM 645 C C . LEU A 1 83 ? -2.458 -6.635 5.451 1.00 96.88 83 LEU A C 1
ATOM 647 O O . LEU A 1 83 ? -2.650 -6.490 6.656 1.00 96.88 83 LEU A O 1
ATOM 651 N N . GLY A 1 84 ? -3.486 -6.627 4.602 1.00 94.69 84 GLY A N 1
ATOM 652 C CA . GLY A 1 84 ? -4.867 -6.422 5.027 1.00 94.69 84 GLY A CA 1
ATOM 653 C C . GLY A 1 84 ? -5.144 -5.007 5.539 1.00 94.69 84 GLY A C 1
ATOM 654 O O . GLY A 1 84 ? -6.051 -4.838 6.350 1.00 94.69 84 GLY A O 1
ATOM 655 N N . ALA A 1 85 ? -4.411 -3.984 5.074 1.00 93.81 85 ALA A N 1
ATOM 656 C CA . ALA A 1 85 ? -4.575 -2.588 5.514 1.00 93.81 85 ALA A CA 1
ATOM 657 C C . ALA A 1 85 ? -5.986 -2.007 5.271 1.00 93.81 85 ALA A C 1
ATOM 659 O O . ALA A 1 85 ? -6.376 -1.019 5.892 1.00 93.81 85 ALA A O 1
ATOM 660 N N . HIS A 1 86 ? -6.751 -2.632 4.373 1.00 91.75 86 HIS A N 1
ATOM 661 C CA . HIS A 1 86 ? -8.146 -2.315 4.058 1.00 91.75 86 HIS A CA 1
ATOM 662 C C . HIS A 1 86 ? -9.162 -3.010 4.983 1.00 91.75 86 HIS A C 1
ATOM 664 O O . HIS A 1 86 ? -10.365 -2.831 4.826 1.00 91.75 86 HIS A O 1
ATOM 670 N N . THR A 1 87 ? -8.695 -3.843 5.914 1.00 90.81 87 THR A N 1
ATOM 671 C CA . THR A 1 87 ? -9.533 -4.635 6.819 1.00 90.81 87 THR A CA 1
ATOM 672 C C . THR A 1 87 ? -9.453 -4.087 8.247 1.00 90.81 87 THR A C 1
ATOM 674 O O . THR A 1 87 ? -8.469 -3.435 8.607 1.00 90.81 87 THR A O 1
ATOM 677 N N . PRO A 1 88 ? -10.435 -4.394 9.112 1.00 89.88 88 PRO A N 1
ATOM 678 C CA . PRO A 1 88 ? -10.371 -4.040 10.530 1.00 89.88 88 PRO A CA 1
ATOM 679 C C . PRO A 1 88 ? -9.305 -4.819 11.317 1.00 89.88 88 PRO A C 1
ATOM 681 O O . PRO A 1 88 ? -9.087 -4.517 12.486 1.00 89.88 88 PRO A O 1
ATOM 684 N N . ALA A 1 89 ? -8.655 -5.829 10.735 1.00 91.62 89 ALA A N 1
ATOM 685 C CA . ALA A 1 89 ? -7.624 -6.618 11.405 1.00 91.62 89 ALA A CA 1
ATOM 686 C C . ALA A 1 89 ? -6.434 -6.863 10.462 1.00 91.62 89 ALA A C 1
ATOM 688 O O . ALA A 1 89 ? -6.254 -7.990 9.987 1.00 91.62 89 ALA A O 1
ATOM 689 N N . PRO A 1 90 ? -5.626 -5.820 10.177 1.00 93.75 90 PRO A N 1
ATOM 690 C CA . PRO A 1 90 ? -4.423 -5.972 9.371 1.00 93.75 90 PRO A CA 1
ATOM 691 C C . PRO A 1 90 ? -3.507 -7.049 9.963 1.00 93.75 90 PRO A C 1
ATOM 693 O O . PRO A 1 90 ? -3.378 -7.171 11.184 1.00 93.75 90 PRO A O 1
ATOM 696 N N . ARG A 1 91 ? -2.862 -7.826 9.097 1.00 93.00 91 ARG A N 1
ATOM 697 C CA . ARG A 1 91 ? -1.901 -8.868 9.461 1.00 93.00 91 ARG A CA 1
ATOM 698 C C . ARG A 1 91 ? -0.506 -8.329 9.214 1.00 93.00 91 ARG A C 1
ATOM 700 O O . ARG A 1 91 ? -0.120 -8.129 8.067 1.00 93.00 91 ARG A O 1
ATOM 707 N N . TRP A 1 92 ? 0.206 -8.055 10.297 1.00 96.06 92 TRP A N 1
ATOM 708 C CA . TRP A 1 92 ? 1.5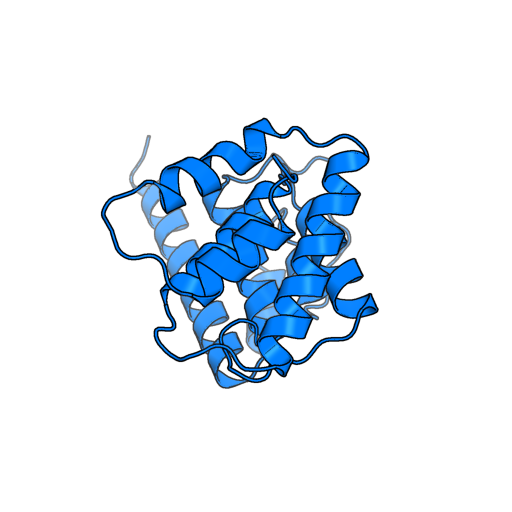07 -7.415 10.235 1.00 96.06 92 TRP A CA 1
ATOM 709 C C . TRP A 1 92 ? 2.343 -7.737 11.471 1.00 96.06 92 TRP A C 1
ATOM 711 O O . TRP A 1 92 ? 1.840 -8.087 12.542 1.00 96.06 92 TRP A O 1
ATOM 721 N N . THR A 1 93 ? 3.635 -7.524 11.307 1.00 96.69 93 THR A N 1
ATOM 722 C CA . THR A 1 93 ? 4.666 -7.464 12.331 1.00 96.69 93 THR A CA 1
ATOM 723 C C . THR A 1 93 ? 5.488 -6.202 12.086 1.00 96.69 93 THR A C 1
ATOM 725 O O . THR A 1 93 ? 5.450 -5.633 10.993 1.00 96.69 93 THR A O 1
ATOM 728 N N . VAL A 1 94 ? 6.246 -5.748 13.087 1.00 96.00 94 VAL A N 1
ATOM 729 C CA . VAL A 1 94 ? 7.139 -4.583 12.922 1.00 96.00 94 VAL A CA 1
ATOM 730 C C . VAL A 1 94 ? 8.084 -4.788 11.734 1.00 96.00 94 VAL A C 1
ATOM 732 O O . VAL A 1 94 ? 8.217 -3.895 10.903 1.00 96.00 94 VAL A O 1
ATOM 735 N N . LEU A 1 95 ? 8.636 -5.999 11.596 1.00 95.94 95 LEU A N 1
ATOM 736 C CA . LEU A 1 95 ? 9.507 -6.371 10.483 1.00 95.94 95 LEU A CA 1
ATOM 737 C C . LEU A 1 95 ? 8.797 -6.293 9.120 1.00 95.94 95 LEU A C 1
ATOM 739 O O . LEU A 1 95 ? 9.392 -5.840 8.151 1.00 95.94 95 LEU A O 1
ATOM 743 N N . GLU A 1 96 ? 7.531 -6.706 9.021 1.00 96.44 96 GLU A N 1
ATOM 744 C CA . GLU A 1 96 ? 6.772 -6.597 7.765 1.00 96.44 96 GLU A CA 1
ATOM 745 C C . GLU A 1 96 ? 6.501 -5.137 7.378 1.00 96.44 96 GLU A C 1
ATOM 747 O O . GLU A 1 96 ? 6.501 -4.816 6.191 1.00 96.44 96 GLU A O 1
ATOM 752 N N . ILE A 1 97 ? 6.317 -4.237 8.352 1.00 97.12 97 ILE A N 1
ATOM 753 C CA . ILE A 1 97 ? 6.199 -2.796 8.079 1.00 97.12 97 ILE A CA 1
ATOM 754 C C . ILE A 1 97 ? 7.551 -2.214 7.644 1.00 97.12 97 ILE A C 1
ATOM 756 O O . ILE A 1 97 ? 7.589 -1.441 6.688 1.00 97.12 97 ILE A O 1
ATOM 760 N N . GLU A 1 98 ? 8.658 -2.619 8.270 1.00 95.69 98 GLU A N 1
ATOM 761 C CA . GLU A 1 98 ? 10.006 -2.211 7.839 1.00 95.69 98 GLU A CA 1
ATOM 762 C C . GLU A 1 98 ? 10.267 -2.646 6.393 1.00 95.69 98 GLU A C 1
ATOM 764 O O . GLU A 1 98 ? 10.610 -1.823 5.542 1.00 95.69 98 GLU A O 1
ATOM 769 N N . GLN A 1 99 ? 9.993 -3.915 6.082 1.00 96.38 99 GLN A N 1
ATOM 770 C CA . GLN A 1 99 ? 10.128 -4.470 4.736 1.00 96.38 99 GLN A CA 1
ATOM 771 C C . GLN A 1 99 ? 9.210 -3.786 3.722 1.00 96.38 99 GLN A C 1
ATOM 773 O O . GLN A 1 99 ? 9.611 -3.598 2.574 1.00 96.38 99 GLN A O 1
ATOM 778 N N . LEU A 1 100 ? 7.994 -3.400 4.120 1.00 97.31 100 LEU A N 1
ATOM 779 C CA . LEU A 1 100 ? 7.074 -2.634 3.281 1.00 97.31 100 LEU A CA 1
ATOM 780 C C . LEU A 1 100 ? 7.679 -1.276 2.920 1.00 97.31 100 LEU A C 1
ATOM 782 O O . LEU A 1 100 ? 7.694 -0.908 1.746 1.00 97.31 100 LEU A O 1
ATOM 786 N N . VAL A 1 101 ? 8.171 -0.532 3.914 1.00 95.25 101 VAL A N 1
ATOM 787 C CA . VAL A 1 101 ? 8.756 0.799 3.707 1.00 95.25 101 VAL A CA 1
ATOM 788 C C . VAL A 1 101 ? 10.011 0.698 2.841 1.00 95.25 101 VAL A C 1
ATOM 790 O O . VAL A 1 101 ? 10.163 1.467 1.895 1.00 95.25 101 VAL A O 1
ATOM 793 N N . GLU A 1 102 ? 10.884 -0.273 3.103 1.00 94.19 102 GLU A N 1
ATOM 794 C CA . GLU A 1 102 ? 12.083 -0.514 2.294 1.00 94.19 102 GLU A CA 1
ATOM 795 C C . GLU A 1 102 ? 11.740 -0.903 0.856 1.00 94.19 102 GLU A C 1
ATOM 797 O O . GLU A 1 102 ? 12.305 -0.347 -0.085 1.00 94.19 102 GLU A O 1
ATOM 802 N N . SER A 1 103 ? 10.771 -1.802 0.671 1.00 95.12 103 SER A N 1
ATOM 803 C CA . SER A 1 103 ? 10.336 -2.229 -0.661 1.00 95.12 103 SER A CA 1
ATOM 804 C C . SER A 1 103 ? 9.689 -1.084 -1.434 1.00 95.12 103 SER A C 1
ATOM 806 O O . SER A 1 103 ? 9.958 -0.937 -2.621 1.00 95.12 103 SER A O 1
ATOM 808 N N . ALA A 1 104 ? 8.889 -0.243 -0.772 1.00 95.19 104 ALA A N 1
ATOM 809 C CA . ALA A 1 104 ? 8.304 0.950 -1.378 1.00 95.19 104 ALA A CA 1
ATOM 810 C C . ALA A 1 104 ? 9.383 1.937 -1.834 1.00 95.19 104 ALA A C 1
ATOM 812 O O . ALA A 1 104 ? 9.330 2.414 -2.964 1.00 95.19 104 ALA A O 1
ATOM 813 N N . MET A 1 105 ? 10.389 2.190 -0.993 1.00 92.69 105 MET A N 1
ATOM 814 C CA . MET A 1 105 ? 11.487 3.112 -1.300 1.00 92.69 105 MET A CA 1
ATOM 815 C C . MET A 1 105 ? 12.468 2.577 -2.349 1.00 92.69 105 MET A C 1
ATOM 817 O O . MET A 1 105 ? 13.186 3.361 -2.962 1.00 92.69 105 MET A O 1
ATOM 821 N N . ALA A 1 106 ? 12.504 1.264 -2.569 1.00 92.38 106 ALA A N 1
ATOM 822 C CA . ALA A 1 106 ? 13.335 0.649 -3.597 1.00 92.38 106 ALA A CA 1
ATOM 823 C C . ALA A 1 106 ? 12.711 0.701 -5.006 1.00 92.38 106 ALA A C 1
ATOM 825 O O . ALA A 1 106 ? 13.397 0.380 -5.975 1.00 92.38 106 ALA A O 1
ATOM 826 N N . ILE A 1 107 ? 11.431 1.076 -5.145 1.00 92.56 107 ILE A N 1
ATOM 827 C CA . ILE A 1 107 ? 10.779 1.232 -6.456 1.00 92.56 107 ILE A CA 1
ATOM 828 C C . ILE A 1 107 ? 11.445 2.381 -7.228 1.00 92.56 107 ILE A C 1
ATOM 830 O O . ILE A 1 107 ? 11.759 3.430 -6.663 1.00 92.56 107 ILE A O 1
ATOM 834 N N . ALA A 1 108 ? 11.627 2.214 -8.540 1.00 88.25 108 ALA A N 1
ATOM 835 C CA . ALA A 1 108 ? 12.279 3.218 -9.379 1.00 88.25 108 ALA A CA 1
ATOM 836 C C . ALA A 1 108 ? 11.563 4.585 -9.307 1.00 88.25 108 ALA A C 1
ATOM 838 O O . ALA A 1 108 ? 10.408 4.733 -9.723 1.00 88.25 108 ALA A O 1
ATOM 839 N N . GLY A 1 109 ? 12.269 5.597 -8.788 1.00 89.19 109 GLY A N 1
ATOM 840 C CA . GLY A 1 109 ? 11.753 6.955 -8.590 1.00 89.19 109 GLY A CA 1
ATOM 841 C C . GLY A 1 109 ? 10.806 7.124 -7.397 1.00 89.19 109 GLY A C 1
ATOM 842 O O . GLY A 1 109 ? 10.047 8.089 -7.386 1.00 89.19 109 GLY A O 1
ATOM 843 N N . ALA A 1 110 ? 10.796 6.188 -6.443 1.00 90.19 110 ALA A N 1
ATOM 844 C CA . ALA A 1 110 ? 9.917 6.229 -5.280 1.00 90.19 110 ALA A CA 1
ATOM 845 C C . ALA A 1 110 ? 10.119 7.464 -4.402 1.00 90.19 110 ALA A C 1
ATOM 847 O O . ALA A 1 110 ? 11.237 7.874 -4.092 1.00 90.19 110 ALA A O 1
ATOM 848 N N . GLU A 1 111 ? 8.999 7.984 -3.918 1.00 90.81 111 GLU A N 1
ATOM 849 C CA . GLU A 1 111 ? 8.949 8.964 -2.847 1.00 90.81 111 GLU A CA 1
ATOM 850 C C . GLU A 1 111 ? 8.251 8.338 -1.643 1.00 90.81 111 GLU A C 1
ATOM 852 O O . GLU A 1 111 ? 7.275 7.599 -1.783 1.00 90.81 111 GLU A O 1
ATOM 857 N N . LEU A 1 112 ? 8.670 8.706 -0.433 1.00 90.19 112 LEU A N 1
ATOM 858 C CA . LEU A 1 112 ? 8.006 8.235 0.784 1.00 90.19 112 LEU A CA 1
ATOM 859 C C . LEU A 1 112 ? 6.521 8.654 0.832 1.00 90.19 112 LEU A C 1
ATOM 861 O O . LEU A 1 112 ? 5.685 7.969 1.428 1.00 90.19 112 LEU A O 1
ATOM 865 N N . SER A 1 113 ? 6.182 9.758 0.156 1.00 90.94 113 SER A N 1
ATOM 866 C CA . SER A 1 113 ? 4.806 10.229 -0.001 1.00 90.94 113 SER A CA 1
ATOM 867 C C . SER A 1 113 ? 3.918 9.276 -0.806 1.00 90.94 113 SER A C 1
ATOM 869 O O . SER A 1 113 ? 2.708 9.275 -0.584 1.00 90.94 113 SER A O 1
ATOM 871 N N . ASP A 1 114 ? 4.484 8.420 -1.667 1.00 94.00 114 ASP A N 1
ATOM 872 C CA . ASP A 1 114 ? 3.723 7.450 -2.462 1.00 94.00 114 ASP A CA 1
ATOM 873 C C . ASP A 1 114 ? 3.037 6.415 -1.557 1.00 94.00 114 ASP A C 1
ATOM 875 O O . ASP A 1 114 ? 1.850 6.113 -1.724 1.00 94.00 114 ASP A O 1
ATOM 879 N N . LEU A 1 115 ? 3.764 5.924 -0.546 1.00 95.38 115 LEU A N 1
ATOM 880 C CA . LEU A 1 115 ? 3.253 4.970 0.438 1.00 95.38 115 LEU A CA 1
ATOM 881 C C . LEU A 1 115 ? 2.179 5.602 1.328 1.00 95.38 115 LEU A C 1
ATOM 883 O O . LEU A 1 115 ? 1.118 5.011 1.546 1.00 95.38 115 LEU A O 1
ATOM 887 N N . ALA A 1 116 ? 2.423 6.825 1.803 1.00 93.94 116 ALA A N 1
ATOM 888 C CA . ALA A 1 116 ? 1.441 7.557 2.594 1.00 93.94 116 ALA A CA 1
ATOM 889 C C . ALA A 1 116 ? 0.169 7.853 1.789 1.00 93.94 116 ALA A C 1
ATOM 891 O O . ALA A 1 116 ? -0.937 7.72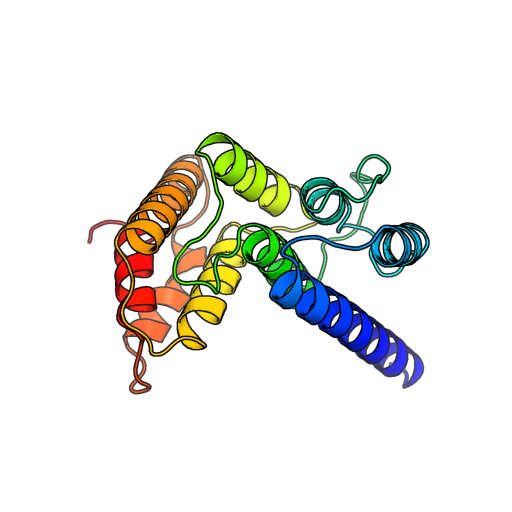3 2.314 1.00 93.94 116 ALA A O 1
ATOM 892 N N . GLN A 1 117 ? 0.308 8.194 0.507 1.00 94.06 117 GLN A N 1
ATOM 893 C CA . GLN A 1 117 ? -0.820 8.456 -0.380 1.00 94.06 117 GLN A CA 1
ATOM 894 C C . GLN A 1 117 ? -1.644 7.196 -0.645 1.00 94.06 117 GLN A C 1
ATOM 896 O O . GLN A 1 117 ? -2.874 7.247 -0.582 1.00 94.06 117 GLN A O 1
ATOM 901 N N . ALA A 1 118 ? -0.987 6.056 -0.862 1.00 96.06 118 ALA A N 1
ATOM 902 C CA . ALA A 1 118 ? -1.655 4.768 -1.005 1.00 96.06 118 ALA A CA 1
ATOM 903 C C . ALA A 1 118 ? -2.459 4.387 0.251 1.00 96.06 118 ALA A C 1
ATOM 905 O O . ALA A 1 118 ? -3.634 4.024 0.144 1.00 96.06 118 ALA A O 1
ATOM 906 N N . GLN A 1 119 ? -1.858 4.525 1.439 1.00 95.81 119 GLN A N 1
ATOM 907 C CA . GLN A 1 119 ? -2.537 4.245 2.705 1.00 95.81 119 GLN A CA 1
ATOM 908 C C . GLN A 1 119 ? -3.718 5.192 2.927 1.00 95.81 119 GLN A C 1
ATOM 910 O O . GLN A 1 119 ? -4.816 4.748 3.256 1.00 95.81 119 GLN A O 1
ATOM 915 N N . PHE A 1 120 ? -3.526 6.493 2.716 1.00 93.00 120 PHE A N 1
ATOM 916 C CA . PHE A 1 120 ? -4.578 7.488 2.912 1.00 93.00 120 PHE A CA 1
ATOM 917 C C . PHE A 1 120 ? -5.782 7.252 1.989 1.00 93.00 120 PHE A C 1
ATOM 919 O O . PHE A 1 120 ? -6.926 7.421 2.416 1.00 93.00 120 PHE A O 1
ATOM 926 N N . ALA A 1 121 ? -5.539 6.826 0.745 1.00 92.50 121 ALA A N 1
ATOM 927 C CA . ALA A 1 121 ? -6.593 6.447 -0.191 1.00 92.50 121 ALA A CA 1
ATOM 928 C C . ALA A 1 121 ? -7.386 5.226 0.305 1.00 92.50 121 ALA A C 1
ATOM 930 O O . ALA A 1 121 ? -8.612 5.289 0.351 1.00 92.50 121 ALA A O 1
ATOM 931 N N . LEU A 1 122 ? -6.707 4.164 0.765 1.00 93.44 122 LEU A N 1
ATOM 932 C CA . LEU A 1 122 ? -7.366 2.973 1.329 1.00 93.44 122 LEU A CA 1
ATOM 933 C C . LEU A 1 122 ? -8.259 3.316 2.532 1.00 93.44 122 LEU A C 1
ATOM 935 O O . LEU A 1 122 ? -9.368 2.801 2.658 1.00 93.44 122 LEU A O 1
ATOM 939 N N . LEU A 1 123 ? -7.808 4.228 3.396 1.00 91.62 123 LEU A N 1
ATOM 940 C CA . LEU A 1 123 ? -8.587 4.687 4.551 1.00 91.62 123 LEU A CA 1
ATOM 941 C C . LEU A 1 123 ? -9.806 5.537 4.172 1.00 91.62 123 LEU A C 1
ATOM 943 O O . LEU A 1 123 ? -10.721 5.676 4.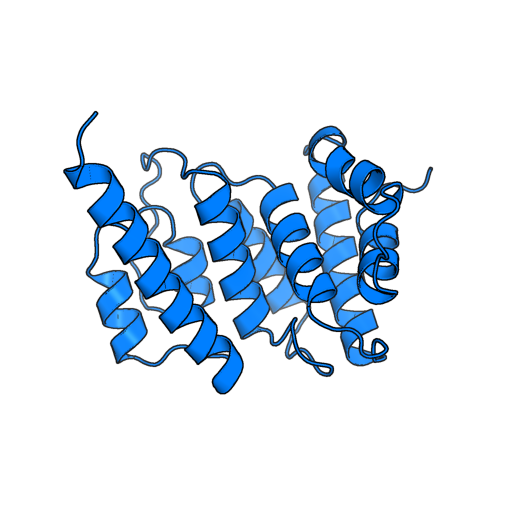981 1.00 91.62 123 LEU A O 1
ATOM 947 N N . GLY A 1 124 ? -9.823 6.111 2.968 1.00 89.12 124 GLY A N 1
ATOM 948 C CA . GLY A 1 124 ? -10.977 6.836 2.434 1.00 89.12 124 GLY A CA 1
ATOM 949 C C . GLY A 1 124 ? -12.086 5.920 1.918 1.00 89.12 124 GLY A C 1
ATOM 950 O O . GLY A 1 124 ? -13.221 6.359 1.775 1.00 89.12 124 GLY A O 1
ATOM 951 N N . GLU A 1 125 ? -11.778 4.649 1.657 1.00 89.31 125 GLU A N 1
ATOM 952 C CA . GLU A 1 125 ? -12.748 3.668 1.154 1.00 89.31 125 GLU A CA 1
ATOM 953 C C . GLU A 1 125 ? -13.564 3.017 2.272 1.00 89.31 125 GLU A C 1
ATOM 955 O O . GLU A 1 125 ? -14.623 2.447 2.018 1.00 89.31 125 GLU A O 1
ATOM 960 N N . THR A 1 126 ? -13.079 3.093 3.513 1.00 78.38 126 THR A N 1
ATOM 961 C CA . THR A 1 126 ? -13.735 2.496 4.677 1.00 78.38 126 THR A CA 1
ATOM 962 C C . THR A 1 126 ? -14.367 3.582 5.535 1.00 78.38 126 THR A C 1
ATOM 964 O O . THR A 1 126 ? -13.680 4.450 6.064 1.00 78.38 126 THR A O 1
ATOM 967 N N . THR A 1 127 ? -15.684 3.509 5.716 1.00 69.62 127 THR A N 1
ATOM 968 C CA . THR A 1 127 ? -16.439 4.399 6.616 1.00 69.62 127 THR A CA 1
ATOM 969 C C . THR A 1 127 ? -16.629 3.813 8.014 1.00 69.62 127 THR A C 1
ATOM 971 O O . THR A 1 127 ? -17.172 4.478 8.894 1.00 69.62 127 THR A O 1
ATOM 974 N N . ALA A 1 128 ? -16.198 2.568 8.229 1.00 75.38 128 ALA A N 1
ATOM 975 C CA . ALA A 1 128 ? -16.257 1.919 9.528 1.00 75.38 128 ALA A CA 1
ATOM 976 C C . ALA A 1 128 ? -15.287 2.568 10.526 1.00 75.38 128 ALA A C 1
ATOM 978 O O . ALA A 1 128 ? -14.233 3.089 10.157 1.00 75.38 128 ALA A O 1
ATOM 979 N N . ASN A 1 129 ? -15.637 2.484 11.809 1.00 82.12 129 ASN A N 1
ATOM 980 C CA . ASN A 1 129 ? -14.744 2.894 12.885 1.00 82.12 129 ASN A CA 1
ATOM 981 C C . ASN A 1 129 ? -13.473 2.037 12.876 1.00 82.12 129 ASN A C 1
ATOM 983 O O . ASN A 1 129 ? -13.538 0.819 12.688 1.00 82.12 129 ASN A O 1
ATOM 987 N N . ILE A 1 130 ? -12.331 2.679 13.123 1.00 86.44 130 ILE A N 1
ATOM 988 C CA . ILE A 1 130 ? -11.052 1.983 13.253 1.00 86.44 130 ILE A CA 1
ATOM 989 C C . ILE A 1 130 ? -11.047 1.102 14.501 1.00 86.44 130 ILE A C 1
ATOM 991 O O . ILE A 1 130 ? -11.568 1.473 15.552 1.00 86.44 130 ILE A O 1
ATOM 995 N N . THR A 1 131 ? -10.468 -0.087 14.379 1.00 91.69 131 THR A N 1
ATOM 996 C CA . THR A 1 131 ? -10.261 -0.991 15.515 1.00 91.69 131 THR A CA 1
ATOM 997 C C . THR A 1 131 ? -8.918 -0.711 16.188 1.00 91.69 131 THR A C 1
ATOM 999 O O . THR A 1 131 ? -8.020 -0.130 15.581 1.00 91.69 131 THR A O 1
ATOM 1002 N N . ALA A 1 132 ? -8.713 -1.229 17.401 1.00 93.50 132 ALA A N 1
ATOM 1003 C CA . ALA A 1 132 ? -7.415 -1.154 18.082 1.00 93.50 132 ALA A CA 1
ATOM 1004 C C . ALA A 1 132 ? -6.265 -1.809 17.283 1.00 93.50 132 ALA A C 1
ATOM 1006 O O . ALA A 1 132 ? -5.124 -1.339 17.315 1.00 93.50 132 ALA A O 1
ATOM 1007 N N . ALA A 1 133 ? -6.559 -2.889 16.547 1.00 93.75 133 ALA A N 1
ATOM 1008 C CA . ALA A 1 133 ? -5.585 -3.552 15.680 1.00 93.75 133 ALA A CA 1
ATOM 1009 C C . ALA A 1 133 ? -5.185 -2.652 14.501 1.00 93.75 133 ALA A C 1
ATOM 1011 O O . ALA A 1 133 ? -4.000 -2.526 14.188 1.00 93.75 133 ALA A O 1
ATOM 1012 N N . GLN A 1 134 ? -6.164 -1.981 13.888 1.00 93.12 134 GLN A N 1
ATOM 1013 C CA . GLN A 1 134 ? -5.923 -1.029 12.811 1.00 93.12 134 GLN A CA 1
ATOM 1014 C C . GLN A 1 134 ? -5.208 0.231 13.317 1.00 93.12 134 GLN A C 1
ATOM 1016 O O . GLN A 1 134 ? -4.280 0.695 12.668 1.00 93.12 134 GLN A O 1
ATOM 1021 N N . GLU A 1 135 ? -5.555 0.752 14.496 1.00 94.19 135 GLU A N 1
ATOM 1022 C CA . GLU A 1 135 ? -4.839 1.875 15.117 1.00 94.19 135 GLU A CA 1
ATOM 1023 C C . GLU A 1 135 ? -3.364 1.558 15.349 1.00 94.19 135 GLU A C 1
ATOM 1025 O O . GLU A 1 135 ? -2.500 2.386 15.064 1.00 94.19 135 GLU A O 1
ATOM 1030 N N . SER A 1 136 ? -3.069 0.357 15.851 1.00 95.81 136 SER A N 1
ATOM 1031 C CA . SER A 1 136 ? -1.698 -0.076 16.117 1.00 95.81 136 SER A CA 1
ATOM 1032 C C . SER A 1 136 ? -0.899 -0.207 14.816 1.00 95.81 136 SER A C 1
ATOM 1034 O O . SER A 1 136 ? 0.230 0.275 14.751 1.00 95.81 136 SER A O 1
ATOM 1036 N N . PHE A 1 137 ? -1.513 -0.759 13.762 1.00 96.25 137 PHE A N 1
ATOM 1037 C CA . PHE A 1 137 ? -0.940 -0.785 12.414 1.00 96.25 137 PHE A CA 1
ATOM 1038 C C . PHE A 1 137 ? -0.640 0.628 11.889 1.00 96.25 137 PHE A C 1
ATOM 1040 O O . PHE A 1 137 ? 0.486 0.922 11.495 1.00 96.25 137 PHE A O 1
ATOM 1047 N N . LEU A 1 138 ? -1.634 1.524 11.917 1.00 95.06 138 LEU A N 1
ATOM 1048 C CA . LEU A 1 138 ? -1.509 2.891 11.400 1.00 95.06 138 LEU A CA 1
ATOM 1049 C C . LEU A 1 138 ? -0.479 3.713 12.172 1.00 95.06 138 LEU A C 1
ATOM 1051 O O . LEU A 1 138 ? 0.251 4.500 11.571 1.00 95.06 138 LEU A O 1
ATOM 1055 N N . ARG A 1 139 ? -0.409 3.527 13.493 1.00 95.31 139 ARG A N 1
ATOM 1056 C CA . ARG A 1 139 ? 0.571 4.189 14.354 1.00 95.31 139 ARG A CA 1
ATOM 1057 C C . ARG A 1 139 ? 1.986 3.749 14.016 1.00 95.31 139 ARG A C 1
ATOM 1059 O O . ARG A 1 139 ? 2.857 4.601 13.881 1.00 95.31 139 ARG A O 1
ATOM 1066 N N . GLU A 1 140 ? 2.209 2.446 13.872 1.00 96.81 140 GLU A N 1
ATOM 1067 C CA . GLU A 1 140 ? 3.533 1.913 13.565 1.00 96.81 140 GLU A CA 1
ATOM 1068 C C . GLU A 1 140 ? 3.984 2.300 12.152 1.00 96.81 140 GLU A C 1
ATOM 1070 O O . GLU A 1 140 ? 5.087 2.816 11.981 1.00 96.81 140 GLU A O 1
ATOM 1075 N N . LEU A 1 141 ? 3.106 2.163 11.154 1.00 96.00 141 LEU A N 1
ATOM 1076 C CA . LEU A 1 141 ? 3.382 2.618 9.791 1.00 96.00 141 LEU A CA 1
ATOM 1077 C C . LEU A 1 141 ? 3.683 4.125 9.755 1.00 96.00 141 LEU A C 1
ATOM 1079 O O . LEU A 1 141 ? 4.664 4.551 9.146 1.00 96.00 141 LEU A O 1
ATOM 1083 N N . GLY A 1 142 ? 2.864 4.932 10.437 1.00 92.69 142 GLY A N 1
ATOM 1084 C CA . GLY A 1 142 ? 3.057 6.377 10.531 1.00 92.69 142 GLY A CA 1
ATOM 1085 C C . GLY A 1 142 ? 4.388 6.750 11.185 1.00 92.69 142 GLY A C 1
ATOM 1086 O O . GLY A 1 142 ? 5.119 7.581 10.647 1.00 92.69 142 GLY A O 1
ATOM 1087 N N . ARG A 1 143 ? 4.748 6.073 12.284 1.00 92.19 143 ARG A N 1
ATOM 1088 C CA . ARG A 1 143 ? 6.035 6.243 12.971 1.00 92.19 143 ARG A CA 1
ATOM 1089 C C . ARG A 1 143 ? 7.208 5.960 12.036 1.00 92.19 143 ARG A C 1
ATOM 1091 O O . ARG A 1 143 ? 8.105 6.789 11.946 1.00 92.19 143 ARG A O 1
ATOM 1098 N N . GLN A 1 144 ? 7.195 4.842 11.310 1.00 92.44 144 GLN A N 1
ATOM 1099 C CA . GLN A 1 144 ? 8.295 4.503 10.402 1.00 92.44 144 GLN A CA 1
ATOM 1100 C C . GLN A 1 144 ? 8.425 5.483 9.230 1.00 92.44 144 GLN A C 1
ATOM 1102 O O . GLN A 1 144 ? 9.540 5.868 8.874 1.00 92.44 144 GLN A O 1
ATOM 1107 N N . ILE A 1 145 ? 7.303 5.953 8.675 1.00 90.69 145 ILE A N 1
ATOM 1108 C CA . ILE A 1 145 ? 7.295 7.031 7.676 1.00 90.69 145 ILE A CA 1
ATOM 1109 C C . ILE A 1 145 ? 7.903 8.313 8.273 1.00 90.69 145 ILE A C 1
ATOM 1111 O O . ILE A 1 145 ? 8.776 8.936 7.667 1.00 90.69 145 ILE A O 1
ATOM 1115 N N . ALA A 1 146 ? 7.497 8.706 9.481 1.00 86.94 146 ALA A N 1
ATOM 1116 C CA . ALA A 1 146 ? 8.026 9.897 10.138 1.00 86.94 146 ALA A CA 1
ATOM 1117 C C . ALA A 1 146 ? 9.532 9.783 10.447 1.00 86.94 146 ALA A C 1
ATOM 1119 O O . ALA A 1 146 ? 10.271 10.751 10.246 1.00 86.94 146 ALA A O 1
ATOM 1120 N N . ASP A 1 147 ? 9.993 8.611 10.889 1.00 88.31 147 ASP A N 1
ATOM 1121 C CA . ASP A 1 147 ? 11.398 8.336 11.197 1.00 88.31 147 ASP A CA 1
ATOM 1122 C C . ASP A 1 147 ? 12.263 8.383 9.934 1.00 88.31 147 ASP A C 1
ATOM 1124 O O . ASP A 1 147 ? 13.272 9.090 9.911 1.00 88.31 147 ASP A O 1
ATOM 1128 N N . LYS A 1 148 ? 11.841 7.725 8.843 1.00 85.81 148 LYS A N 1
ATOM 1129 C CA . LYS A 1 148 ? 12.539 7.816 7.551 1.00 85.81 148 LYS A CA 1
ATOM 1130 C C . LYS A 1 148 ? 12.592 9.259 7.064 1.00 85.81 148 LYS A C 1
ATOM 1132 O O . LYS A 1 148 ? 13.653 9.708 6.641 1.00 85.81 148 LYS A O 1
ATOM 1137 N N . ARG A 1 149 ? 11.502 10.026 7.191 1.00 83.06 149 ARG A N 1
ATOM 1138 C CA . ARG A 1 149 ? 11.496 11.446 6.808 1.00 83.06 149 ARG A CA 1
ATOM 1139 C C . ARG A 1 149 ? 12.575 12.248 7.530 1.00 83.06 149 ARG A C 1
ATOM 1141 O O . ARG A 1 149 ? 13.316 12.982 6.884 1.00 83.06 149 ARG A O 1
ATOM 1148 N N . ARG A 1 150 ? 12.713 12.075 8.848 1.00 79.44 150 ARG A N 1
ATOM 1149 C CA . ARG A 1 150 ? 13.744 12.766 9.648 1.00 79.44 150 ARG A CA 1
ATOM 1150 C C . ARG A 1 150 ? 15.174 12.470 9.185 1.00 79.44 150 ARG A C 1
ATOM 1152 O O . ARG A 1 150 ? 16.056 13.280 9.447 1.00 79.44 150 ARG A O 1
ATOM 1159 N N . LEU A 1 151 ? 15.400 11.351 8.499 1.00 79.12 151 LEU A N 1
ATOM 1160 C CA . LEU A 1 151 ? 16.707 10.953 7.975 1.00 79.12 151 LEU A CA 1
ATOM 1161 C C . LEU A 1 151 ? 17.048 11.572 6.608 1.00 79.12 151 LEU A C 1
ATOM 1163 O O . LEU A 1 151 ? 18.126 11.292 6.089 1.00 79.12 151 LEU A O 1
ATOM 1167 N N . GLY A 1 152 ? 16.187 12.427 6.040 1.00 68.75 152 GLY A N 1
ATOM 1168 C CA . GLY A 1 152 ? 16.527 13.207 4.844 1.00 68.75 152 GLY A CA 1
ATOM 1169 C C . GLY A 1 152 ? 15.438 13.347 3.779 1.00 68.75 152 GLY A C 1
ATOM 1170 O O . GLY A 1 152 ? 15.760 13.795 2.683 1.00 68.75 152 GLY A O 1
ATOM 1171 N N . HIS A 1 153 ? 14.176 12.996 4.058 1.00 63.88 153 HIS A N 1
ATOM 1172 C CA . HIS A 1 153 ? 13.068 13.281 3.131 1.00 63.88 153 HIS A CA 1
ATOM 1173 C C . HIS A 1 153 ? 12.359 14.589 3.505 1.00 63.88 153 HIS A C 1
ATOM 1175 O O . HIS A 1 153 ? 12.247 14.934 4.685 1.00 63.88 153 HIS A O 1
ATOM 1181 N N . SER A 1 154 ? 11.901 15.339 2.501 1.00 62.62 154 SER A N 1
ATOM 1182 C CA . SER A 1 154 ? 11.383 16.693 2.703 1.00 62.62 154 SER A CA 1
ATOM 1183 C C . SER A 1 154 ? 9.988 16.672 3.349 1.00 62.62 154 SER A C 1
ATOM 1185 O O . SER A 1 154 ? 9.204 15.737 3.183 1.00 62.62 154 SER A O 1
ATOM 1187 N N . ALA A 1 155 ? 9.654 17.718 4.110 1.00 62.16 155 ALA A N 1
ATOM 1188 C CA . ALA A 1 155 ? 8.291 17.912 4.610 1.00 62.16 155 ALA A CA 1
ATOM 1189 C C . ALA A 1 155 ? 7.309 18.321 3.492 1.00 62.16 155 ALA A C 1
ATOM 1191 O O . ALA A 1 155 ? 6.105 18.093 3.631 1.00 62.16 155 ALA A O 1
ATOM 1192 N N . GLU A 1 156 ? 7.813 18.889 2.390 1.00 64.06 156 GLU A N 1
ATOM 1193 C CA . GLU A 1 156 ? 7.010 19.341 1.246 1.00 64.06 156 GLU A CA 1
ATOM 1194 C C . GLU A 1 156 ? 6.280 18.171 0.576 1.00 64.06 156 GLU A C 1
ATOM 1196 O O . GLU A 1 156 ? 5.127 18.314 0.164 1.00 64.06 156 GLU A O 1
ATOM 1201 N N . ASP A 1 157 ? 6.881 16.978 0.612 1.00 70.94 157 ASP A N 1
ATOM 1202 C CA . ASP A 1 157 ? 6.334 15.742 0.044 1.00 70.94 157 ASP A CA 1
ATOM 1203 C C . ASP A 1 157 ? 4.982 15.338 0.679 1.00 70.94 157 ASP A C 1
ATOM 1205 O O . ASP A 1 157 ? 4.226 14.548 0.111 1.00 70.94 157 ASP A O 1
ATOM 1209 N N . PHE A 1 158 ? 4.646 15.889 1.855 1.00 78.56 158 PHE A N 1
ATOM 1210 C CA . PHE A 1 158 ? 3.444 15.558 2.631 1.00 78.56 158 PHE A CA 1
ATOM 1211 C C . PHE A 1 158 ? 2.434 16.706 2.748 1.00 78.56 158 PHE A C 1
ATOM 1213 O O . PHE A 1 158 ? 1.375 16.522 3.353 1.00 78.56 158 PHE A O 1
ATOM 1220 N N . VAL A 1 159 ? 2.703 17.872 2.148 1.00 80.81 159 VAL A N 1
ATOM 1221 C CA . VAL A 1 159 ? 1.800 19.042 2.197 1.00 80.81 159 VAL A CA 1
ATOM 1222 C C . VAL A 1 159 ? 0.403 18.703 1.670 1.00 80.81 159 VAL A C 1
ATOM 1224 O O . VAL A 1 159 ? -0.595 19.213 2.180 1.00 80.81 159 VAL A O 1
ATOM 1227 N N . TRP A 1 160 ? 0.306 17.774 0.716 1.00 83.00 160 TRP A N 1
ATOM 1228 C CA . TRP A 1 160 ? -0.973 17.307 0.182 1.00 83.00 160 TRP A CA 1
ATOM 1229 C C . TRP A 1 160 ? -1.896 16.710 1.258 1.00 83.00 160 TRP A C 1
ATOM 1231 O O . TRP A 1 160 ? -3.111 16.835 1.124 1.00 83.00 160 TRP A O 1
ATOM 1241 N N . ILE A 1 161 ? -1.363 16.114 2.335 1.00 81.75 161 ILE A N 1
ATOM 1242 C CA . ILE A 1 161 ? -2.181 15.593 3.444 1.00 81.75 161 ILE A CA 1
ATOM 1243 C C . ILE A 1 161 ? -2.859 16.755 4.163 1.00 81.75 161 ILE A C 1
ATOM 1245 O O . ILE A 1 161 ? -4.059 16.703 4.410 1.00 81.75 161 ILE A O 1
ATOM 1249 N N . ALA A 1 162 ? -2.118 17.826 4.457 1.00 79.19 162 ALA A N 1
ATOM 1250 C CA . ALA A 1 162 ? -2.669 19.010 5.110 1.00 79.19 162 ALA A CA 1
ATOM 1251 C C . ALA A 1 162 ? -3.729 19.693 4.233 1.00 79.19 162 ALA A C 1
ATOM 1253 O O . ALA A 1 162 ? -4.811 20.015 4.720 1.00 79.19 162 ALA A O 1
ATOM 1254 N N . VAL A 1 163 ? -3.459 19.833 2.929 1.00 81.94 163 VAL A N 1
ATOM 1255 C CA . VAL A 1 163 ? -4.439 20.348 1.957 1.00 81.94 163 VAL A CA 1
ATOM 1256 C C . VAL A 1 163 ? -5.690 19.473 1.938 1.00 81.94 163 VAL A C 1
ATOM 1258 O O . VAL A 1 163 ? -6.802 19.990 1.963 1.00 81.94 163 VAL A O 1
ATOM 1261 N N . ARG A 1 164 ? -5.526 18.146 1.949 1.00 81.38 164 ARG A N 1
ATOM 1262 C CA . ARG A 1 164 ? -6.646 17.205 1.927 1.00 81.38 164 ARG A CA 1
ATOM 1263 C C . ARG A 1 164 ? -7.464 17.213 3.219 1.00 81.38 164 ARG A C 1
ATOM 1265 O O . ARG A 1 164 ? -8.669 17.014 3.154 1.00 81.38 164 ARG A O 1
ATOM 1272 N N . LEU A 1 165 ? -6.839 17.436 4.373 1.00 80.38 165 LEU A N 1
ATOM 1273 C CA . LEU A 1 165 ? -7.540 17.594 5.652 1.00 80.38 165 LEU A CA 1
ATOM 1274 C C . LEU A 1 165 ? -8.301 18.925 5.749 1.00 80.38 165 LEU A C 1
ATOM 1276 O O . LEU A 1 165 ? -9.288 19.000 6.474 1.00 80.38 165 LEU A O 1
ATOM 1280 N N . ALA A 1 166 ? -7.844 19.961 5.041 1.00 81.38 166 ALA A N 1
ATOM 1281 C CA . ALA A 1 166 ? -8.511 21.260 4.957 1.00 81.38 166 ALA A CA 1
ATOM 1282 C C . ALA A 1 166 ? -9.623 21.310 3.889 1.00 81.38 166 ALA A C 1
ATOM 1284 O O . ALA A 1 166 ? -10.364 22.291 3.814 1.00 81.38 166 ALA A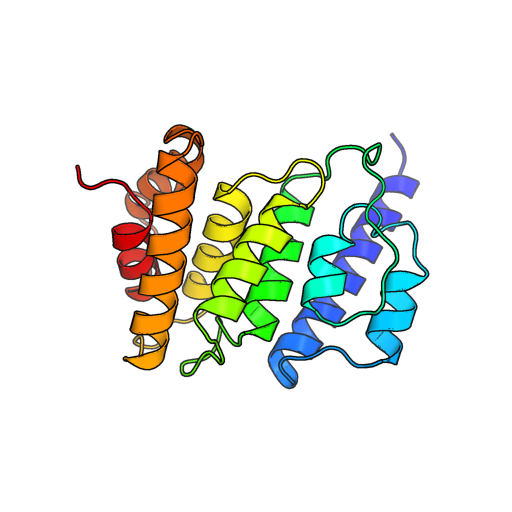 O 1
ATOM 1285 N N . ASP A 1 167 ? -9.727 20.275 3.053 1.00 81.62 167 ASP A N 1
ATOM 1286 C CA . ASP A 1 167 ? -10.753 20.144 2.021 1.00 81.62 167 ASP A CA 1
ATOM 1287 C C . ASP A 1 167 ? -12.148 20.008 2.671 1.00 81.62 167 ASP A C 1
ATOM 1289 O O . ASP A 1 167 ? -12.297 19.271 3.648 1.00 81.62 167 ASP A O 1
ATOM 1293 N N . PRO A 1 168 ? -13.192 20.686 2.154 1.00 73.94 168 PRO A N 1
ATOM 1294 C CA . PRO A 1 168 ? -14.564 20.546 2.650 1.00 73.94 168 PRO A CA 1
ATOM 1295 C C . PRO A 1 168 ? -15.145 19.129 2.516 1.00 73.94 168 PRO A C 1
ATOM 1297 O O . PRO A 1 168 ? -16.174 18.831 3.126 1.00 73.94 168 PRO A O 1
ATOM 1300 N N . LEU A 1 169 ? -14.536 18.254 1.713 1.00 77.38 169 LEU A N 1
ATOM 1301 C CA . LEU A 1 169 ? -14.939 16.854 1.633 1.00 77.38 169 LEU A CA 1
ATOM 1302 C C . LEU A 1 169 ? -14.614 16.107 2.940 1.00 77.38 169 LEU A C 1
ATOM 1304 O O . LEU A 1 169 ? -13.497 16.209 3.446 1.00 77.38 169 LEU A O 1
ATOM 1308 N N . PRO A 1 170 ? -15.546 15.286 3.461 1.00 78.06 170 PRO A N 1
ATOM 1309 C CA . PRO A 1 170 ? -15.347 14.600 4.729 1.00 78.06 170 PRO A CA 1
ATOM 1310 C C . PRO A 1 170 ? -14.137 13.665 4.669 1.00 78.06 170 PRO A C 1
ATOM 1312 O O . PRO A 1 170 ? -13.999 12.842 3.760 1.00 78.06 170 PRO A O 1
ATOM 1315 N N . THR A 1 171 ? -13.271 13.793 5.670 1.00 84.06 171 THR A N 1
ATOM 1316 C CA . THR A 1 171 ? -12.185 12.853 5.944 1.00 84.06 171 THR A CA 1
ATOM 1317 C C . THR A 1 171 ? -12.646 11.833 6.974 1.00 84.06 171 THR A C 1
ATOM 1319 O O . THR A 1 171 ? -13.397 12.146 7.900 1.00 84.06 171 THR A O 1
ATOM 1322 N N . THR A 1 172 ? -12.234 10.579 6.799 1.00 87.06 172 THR A N 1
ATOM 1323 C CA . THR A 1 172 ? -12.583 9.525 7.757 1.00 87.06 172 THR A CA 1
ATOM 1324 C C . THR A 1 172 ? -11.755 9.682 9.033 1.00 87.06 172 THR A C 1
ATOM 1326 O O . THR A 1 172 ? -10.636 10.202 9.007 1.00 87.06 172 THR A O 1
ATOM 1329 N N . SER A 1 173 ? -12.258 9.190 10.170 1.00 85.19 173 SER A N 1
ATOM 1330 C CA . SER A 1 173 ? -11.480 9.184 11.420 1.00 85.19 173 SER A CA 1
ATOM 1331 C C . SER A 1 173 ? -10.149 8.443 11.263 1.00 85.19 173 SER A C 1
ATOM 1333 O O . SER A 1 173 ? -9.149 8.847 11.848 1.00 85.19 173 SER A O 1
ATOM 1335 N N . ALA A 1 174 ? -10.112 7.408 10.418 1.00 87.75 174 ALA A N 1
ATOM 1336 C CA . ALA A 1 174 ? -8.894 6.679 10.093 1.00 87.75 174 ALA A CA 1
ATOM 1337 C C . ALA A 1 174 ? -7.866 7.558 9.362 1.00 87.75 174 ALA A C 1
ATOM 1339 O O . ALA A 1 174 ? -6.688 7.559 9.718 1.00 87.75 174 ALA A O 1
ATOM 1340 N N . GLN A 1 175 ? -8.314 8.330 8.364 1.00 91.00 175 GLN A N 1
ATOM 1341 C CA . GLN A 1 175 ? -7.468 9.275 7.631 1.00 91.00 175 GLN A CA 1
ATOM 1342 C C . GLN A 1 175 ? -6.887 10.346 8.557 1.00 91.00 175 GLN A C 1
ATOM 1344 O O . GLN A 1 175 ? -5.684 10.601 8.511 1.00 91.00 175 GLN A O 1
ATOM 1349 N N . ALA A 1 176 ? -7.715 10.926 9.430 1.00 88.31 176 ALA A N 1
ATOM 1350 C CA . ALA A 1 176 ? -7.264 11.907 10.414 1.00 88.31 176 ALA A CA 1
ATOM 1351 C C . ALA A 1 176 ? -6.258 11.302 11.411 1.00 88.31 176 ALA A C 1
ATOM 1353 O O . ALA A 1 176 ? -5.213 11.897 11.680 1.00 88.31 176 ALA A O 1
ATOM 1354 N N . PHE A 1 177 ? -6.531 10.091 11.912 1.00 90.00 177 PHE A N 1
ATOM 1355 C CA . PHE A 1 177 ? -5.643 9.374 12.828 1.00 90.00 177 PHE A CA 1
ATOM 1356 C C . PHE A 1 177 ? -4.276 9.085 12.198 1.00 90.00 177 PHE A C 1
ATOM 1358 O O . PHE A 1 177 ? -3.241 9.334 12.817 1.00 90.00 177 PHE A O 1
ATOM 1365 N N . PHE A 1 178 ? -4.256 8.577 10.963 1.00 91.19 178 PHE A N 1
ATOM 1366 C CA . PHE A 1 178 ? -3.014 8.299 10.246 1.00 91.19 178 PHE A CA 1
ATOM 1367 C C . PHE A 1 178 ? -2.222 9.584 9.983 1.00 91.19 178 PHE A C 1
ATOM 1369 O O . PHE A 1 178 ? -1.026 9.637 10.272 1.00 91.19 178 PHE A O 1
ATOM 1376 N N . ALA A 1 179 ? -2.899 10.647 9.534 1.00 88.62 179 ALA A N 1
ATOM 1377 C CA . ALA A 1 179 ? -2.267 11.935 9.280 1.00 88.62 179 ALA A CA 1
ATOM 1378 C C . ALA A 1 179 ? -1.533 12.474 10.517 1.00 88.62 179 ALA A C 1
ATOM 1380 O O . ALA A 1 179 ? -0.379 12.885 10.396 1.00 88.62 179 ALA A O 1
ATOM 1381 N N . ALA A 1 180 ? -2.147 12.380 11.702 1.00 88.31 180 ALA A N 1
ATOM 1382 C CA . ALA A 1 180 ? -1.548 12.811 12.967 1.00 88.31 180 ALA A CA 1
ATOM 1383 C C . ALA A 1 180 ? -0.235 12.085 13.320 1.00 88.31 180 ALA A C 1
ATOM 1385 O O . ALA A 1 180 ? 0.600 12.647 14.023 1.00 88.31 180 ALA A O 1
ATOM 1386 N N . HIS A 1 181 ? -0.033 10.859 12.826 1.00 87.88 181 HIS A N 1
ATOM 1387 C CA . HIS A 1 181 ? 1.179 10.070 13.076 1.00 87.88 181 HIS A CA 1
ATOM 1388 C C . HIS A 1 181 ? 2.218 10.177 11.951 1.00 87.88 181 HIS A C 1
ATOM 1390 O O . HIS A 1 181 ? 3.384 9.861 12.169 1.00 87.88 181 HIS A O 1
ATOM 1396 N N . THR A 1 182 ? 1.818 10.626 10.759 1.00 83.75 182 THR A N 1
ATOM 1397 C CA . THR A 1 182 ? 2.735 10.866 9.629 1.00 83.75 182 THR A CA 1
ATOM 1398 C C . THR A 1 182 ? 3.238 12.306 9.536 1.00 83.75 182 THR A C 1
ATOM 1400 O O . THR A 1 182 ? 4.362 12.546 9.089 1.00 83.75 182 THR A O 1
ATOM 1403 N N . LEU A 1 183 ? 2.430 13.291 9.932 1.00 77.31 183 LEU A N 1
ATOM 1404 C CA . LEU A 1 183 ? 2.800 14.704 9.877 1.00 77.31 183 LEU A CA 1
ATOM 1405 C C . LEU A 1 183 ? 3.706 15.072 11.065 1.00 77.31 183 LEU A C 1
ATOM 1407 O O . LEU A 1 183 ? 3.667 14.413 12.103 1.00 77.31 183 LEU A O 1
ATOM 1411 N N . PRO A 1 184 ? 4.592 16.076 10.928 1.00 63.22 184 PRO A N 1
ATOM 1412 C CA . PRO A 1 184 ? 5.326 16.583 12.081 1.00 63.22 184 PRO A CA 1
ATOM 1413 C C . PRO A 1 184 ? 4.337 17.156 13.112 1.00 63.22 184 PRO A C 1
ATOM 1415 O O . PRO A 1 184 ? 3.310 17.706 12.705 1.00 63.22 184 PRO A O 1
ATOM 1418 N N . PRO A 1 185 ? 4.637 17.079 14.422 1.00 59.00 185 PRO A N 1
ATOM 1419 C CA . PRO A 1 185 ? 3.967 17.954 15.375 1.00 59.00 185 PRO A CA 1
ATOM 1420 C C . PRO A 1 185 ? 4.199 19.407 14.939 1.00 59.00 185 PRO A C 1
ATOM 1422 O O . PRO A 1 185 ? 5.323 19.758 14.565 1.00 59.00 185 PRO A O 1
ATOM 1425 N N . GLN A 1 186 ? 3.120 20.192 14.913 1.00 49.62 186 GLN A N 1
ATOM 1426 C CA . GLN A 1 186 ? 3.172 21.633 14.653 1.00 49.62 186 GLN A CA 1
ATOM 1427 C C . GLN A 1 186 ? 3.857 22.367 15.803 1.00 49.62 186 GLN A C 1
ATOM 1429 O O . GLN A 1 186 ? 3.676 21.931 16.964 1.00 49.62 186 GLN A O 1
#

Radius of gyration: 16.4 Å; Cα contacts (8 Å, |Δi|>4): 212; chains: 1; bounding box: 36×40×49 Å